Protein AF-0000000071540468 (afdb_homodimer)

Foldseek 3Di:
DADAFPPPGHGFFKAFPVVRTTHHQVVQLVQLLVDDVSQATKIFTAAPPHGHTDPDIDGGNHDADDHDHDPVVVVVVVVVVVVVVCVVVPDPPDDDDDDPPPPPPPPPPPPPPPPPRPPPPDD/DADAFPPPGHGFFKAFPVVRTTHHQLVQLVQLLVDDVSQATKIFTAAPPHGHTDPDIDGGNHDADDHDHDPVVVVVVVVVVVVVVCVVVPDPPDDDDDDPPPPPPPPPPPPPPPPPRPPPPDD

Radius of gyration: 21.8 Å; Cα contacts (8 Å, |Δi|>4): 413; chains: 2; bounding box: 57×49×59 Å

Structure (mmCIF, N/CA/C/O backbone):
data_AF-0000000071540468-model_v1
#
loop_
_entity.id
_entity.type
_entity.pdbx_description
1 polymer 'B box-type domain-containing protein'
#
loop_
_atom_site.group_PDB
_atom_site.id
_atom_site.type_symbol
_atom_site.label_atom_id
_atom_site.label_alt_id
_atom_site.label_comp_id
_atom_site.label_asym_id
_atom_site.label_entity_id
_atom_site.label_seq_id
_atom_site.pdbx_PDB_ins_code
_atom_site.Cartn_x
_atom_site.Cartn_y
_atom_site.Cartn_z
_atom_site.occupancy
_atom_site.B_iso_or_equiv
_atom_site.auth_seq_id
_atom_site.auth_comp_id
_atom_site.auth_asym_id
_atom_site.auth_atom_id
_atom_site.pdbx_PDB_model_num
ATOM 1 N N . MET A 1 1 ? 0.631 20.453 -10.32 1 79.94 1 MET A N 1
ATOM 2 C CA . MET A 1 1 ? 0.813 20.672 -8.891 1 79.94 1 MET A CA 1
ATOM 3 C C . MET A 1 1 ? 0.248 19.516 -8.078 1 79.94 1 MET A C 1
ATOM 5 O O . MET A 1 1 ? -0.762 18.922 -8.461 1 79.94 1 MET A O 1
ATOM 9 N N . LYS A 1 2 ? 0.945 19.188 -6.949 1 87.31 2 LYS A N 1
ATOM 10 C CA . LYS A 1 2 ? 0.455 18.078 -6.125 1 87.31 2 LYS A CA 1
ATOM 11 C C . LYS A 1 2 ? -0.647 18.547 -5.18 1 87.31 2 LYS A C 1
ATOM 13 O O . LYS A 1 2 ? -0.623 19.688 -4.707 1 87.31 2 LYS A O 1
ATOM 18 N N . LYS A 1 3 ? -1.604 17.766 -5.008 1 93.94 3 LYS A N 1
ATOM 19 C CA . LYS A 1 3 ? -2.693 18.062 -4.082 1 93.94 3 LYS A CA 1
ATOM 20 C C . LYS A 1 3 ? -2.195 18.078 -2.639 1 93.94 3 LYS A C 1
ATOM 22 O O . LYS A 1 3 ? -1.333 17.281 -2.26 1 93.94 3 LYS A O 1
ATOM 27 N N . LEU A 1 4 ? -2.814 18.984 -1.96 1 95.56 4 LEU A N 1
ATOM 28 C CA . LEU A 1 4 ? -2.357 19.203 -0.592 1 95.56 4 LEU A CA 1
ATOM 29 C C . LEU A 1 4 ? -3.344 18.625 0.413 1 95.56 4 LEU A C 1
ATOM 31 O O . LEU A 1 4 ? -4.527 18.453 0.104 1 95.56 4 LEU A O 1
ATOM 35 N N . CYS A 1 5 ? -2.826 18.281 1.555 1 97.5 5 CYS A N 1
ATOM 36 C CA . CYS A 1 5 ? -3.637 17.875 2.695 1 97.5 5 CYS A CA 1
ATOM 37 C C . CYS A 1 5 ? -4.641 18.969 3.066 1 97.5 5 CYS A C 1
ATOM 39 O O . CYS A 1 5 ? -4.266 20.125 3.268 1 97.5 5 CYS A O 1
ATOM 41 N N . GLU A 1 6 ? -5.824 18.625 3.23 1 97.5 6 GLU A N 1
ATOM 42 C CA . GLU A 1 6 ? -6.891 19.609 3.418 1 97.5 6 GLU A CA 1
ATOM 43 C C . GLU A 1 6 ? -6.852 20.203 4.824 1 97.5 6 GLU A C 1
ATOM 45 O O . GLU A 1 6 ? -7.477 21.219 5.09 1 97.5 6 GLU A O 1
ATOM 50 N N . LEU A 1 7 ? -6.043 19.672 5.668 1 96.81 7 LEU A N 1
ATOM 51 C CA . LEU A 1 7 ? -6.023 20.141 7.051 1 96.81 7 LEU A CA 1
ATOM 52 C C . LEU A 1 7 ? -4.781 20.984 7.32 1 96.81 7 LEU A C 1
ATOM 54 O O . LEU A 1 7 ? -4.832 21.938 8.102 1 96.81 7 LEU A O 1
ATOM 58 N N . CYS A 1 8 ? -3.668 20.641 6.75 1 96.75 8 CYS A N 1
ATOM 59 C CA . CYS A 1 8 ? -2.453 21.312 7.176 1 96.75 8 CYS A CA 1
ATOM 60 C C . CYS A 1 8 ? -1.704 21.891 5.98 1 96.75 8 CYS A C 1
ATOM 62 O O . CYS A 1 8 ? -0.734 22.641 6.152 1 96.75 8 CYS A O 1
ATOM 64 N N . GLY A 1 9 ? -1.971 21.453 4.781 1 95.81 9 GLY A N 1
ATOM 65 C CA . GLY A 1 9 ? -1.357 22.047 3.598 1 95.81 9 GLY A CA 1
ATOM 66 C C . GLY A 1 9 ? -0.126 21.281 3.131 1 95.81 9 GLY A C 1
ATOM 67 O O . GLY A 1 9 ? 0.468 21.625 2.107 1 95.81 9 GLY A O 1
ATOM 68 N N . CYS A 1 10 ? 0.273 20.234 3.834 1 94.19 10 CYS A N 1
ATOM 69 C CA . CYS A 1 10 ? 1.346 19.375 3.352 1 94.19 10 CYS A CA 1
ATOM 70 C C . CYS A 1 10 ? 0.862 18.484 2.209 1 94.19 10 CYS A C 1
ATOM 72 O O . CYS A 1 10 ? -0.329 18.469 1.894 1 94.19 10 CYS A O 1
ATOM 74 N N . VAL A 1 11 ? 1.806 17.812 1.656 1 94.62 11 VAL A N 1
ATOM 75 C CA . VAL A 1 11 ? 1.454 16.953 0.539 1 94.62 11 VAL A CA 1
ATOM 76 C C . VAL A 1 11 ? 0.521 15.844 1.02 1 94.62 11 VAL A C 1
ATOM 78 O O . VAL A 1 11 ? 0.79 15.188 2.031 1 94.62 11 VAL A O 1
ATOM 81 N N . ALA A 1 12 ? -0.532 15.617 0.307 1 97.5 12 ALA A N 1
ATOM 82 C CA . ALA A 1 12 ? -1.477 14.555 0.647 1 97.5 12 ALA A CA 1
ATOM 83 C C . ALA A 1 12 ? -0.935 13.188 0.244 1 97.5 12 ALA A C 1
ATOM 85 O O . ALA A 1 12 ? -0.303 13.047 -0.806 1 97.5 12 ALA A O 1
ATOM 86 N N . THR A 1 13 ? -1.315 12.195 1.032 1 96.75 13 THR A N 1
ATOM 87 C CA . THR A 1 13 ? -0.758 10.875 0.783 1 96.75 13 THR A CA 1
ATOM 88 C C . THR A 1 13 ? -1.865 9.82 0.724 1 96.75 13 THR A C 1
ATOM 90 O O . THR A 1 13 ? -1.669 8.734 0.175 1 96.75 13 THR A O 1
ATOM 93 N N . VAL A 1 14 ? -3.064 10.086 1.332 1 98.12 14 VAL A N 1
ATOM 94 C CA . VAL A 1 14 ? -4.191 9.156 1.309 1 98.12 14 VAL A CA 1
ATOM 95 C C . VAL A 1 14 ? -5.488 9.93 1.061 1 98.12 14 VAL A C 1
ATOM 97 O O . VAL A 1 14 ? -5.539 11.148 1.238 1 98.12 14 VAL A O 1
ATOM 100 N N . MET A 1 15 ? -6.477 9.188 0.668 1 98.38 15 MET A N 1
ATOM 101 C CA . MET A 1 15 ? -7.82 9.734 0.499 1 98.38 15 MET A CA 1
ATOM 102 C C . 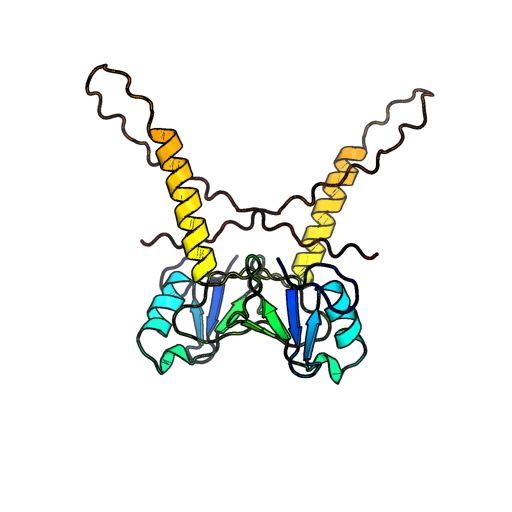MET A 1 15 ? -8.836 8.922 1.298 1 98.38 15 MET A C 1
ATOM 104 O O . MET A 1 15 ? -8.805 7.691 1.292 1 98.38 15 MET A O 1
ATOM 108 N N . CYS A 1 16 ? -9.602 9.539 1.967 1 98.31 16 CYS A N 1
ATOM 109 C CA . CYS A 1 16 ? -10.711 8.906 2.672 1 98.31 16 CYS A CA 1
ATOM 110 C C . CYS A 1 16 ? -12.047 9.25 2.014 1 98.31 16 CYS A C 1
ATOM 112 O O . CYS A 1 16 ? -12.438 10.414 1.974 1 98.31 16 CYS A O 1
ATOM 114 N N . GLU A 1 17 ? -12.711 8.273 1.576 1 95.56 17 GLU A N 1
ATOM 115 C CA . GLU A 1 17 ? -13.969 8.492 0.867 1 95.56 17 GLU A CA 1
ATOM 116 C C . GLU A 1 17 ? -15.078 8.938 1.823 1 95.56 17 GLU A C 1
ATOM 118 O O . GLU A 1 17 ? -15.891 9.789 1.481 1 95.56 17 GLU A O 1
ATOM 123 N N . SER A 1 18 ? -15.023 8.359 2.992 1 97.69 18 SER A N 1
ATOM 124 C CA . SER A 1 18 ? -16.047 8.68 3.977 1 97.69 18 SER A CA 1
ATOM 125 C C . SER A 1 18 ? -15.992 10.156 4.375 1 97.69 18 SER A C 1
ATOM 127 O O . SER A 1 18 ? -17.031 10.805 4.539 1 97.69 18 SER A O 1
ATOM 129 N N . ASP A 1 19 ? -14.805 10.648 4.48 1 97.25 19 ASP A N 1
ATOM 130 C CA . ASP A 1 19 ? -14.602 12.039 4.859 1 97.25 19 ASP A CA 1
ATOM 131 C C . ASP A 1 19 ? -14.547 12.938 3.625 1 97.25 19 ASP A C 1
ATOM 133 O O . ASP A 1 19 ? -14.547 14.164 3.746 1 97.25 19 ASP A O 1
ATOM 137 N N . ALA A 1 20 ? -14.445 12.367 2.455 1 97.06 20 ALA A N 1
ATOM 138 C CA . ALA A 1 20 ? -14.281 13.102 1.2 1 97.06 20 ALA A CA 1
ATOM 139 C C . ALA A 1 20 ? -13.094 14.055 1.277 1 97.06 20 ALA A C 1
ATOM 141 O O . ALA A 1 20 ? -13.211 15.234 0.919 1 97.06 20 ALA A O 1
ATOM 142 N N . ALA A 1 21 ? -11.992 13.523 1.773 1 98.06 21 ALA A N 1
ATOM 143 C CA . ALA A 1 21 ? -10.836 14.391 1.985 1 98.06 21 ALA A CA 1
ATOM 144 C C . ALA A 1 21 ? -9.539 13.656 1.666 1 98.06 21 ALA A C 1
ATOM 146 O O . ALA A 1 21 ? -9.438 12.445 1.858 1 98.06 21 ALA A O 1
ATOM 147 N N . MET A 1 22 ? -8.562 14.445 1.234 1 98.44 22 MET A N 1
ATOM 148 C CA . MET A 1 22 ? -7.184 13.984 1.081 1 98.44 22 MET A CA 1
ATOM 149 C C . MET A 1 22 ? -6.316 14.461 2.242 1 98.44 22 MET A C 1
ATOM 151 O O . MET A 1 22 ? -6.379 15.633 2.627 1 98.44 22 MET A O 1
ATOM 155 N N . LEU A 1 23 ? -5.535 13.531 2.775 1 97.94 23 LEU A N 1
ATOM 156 C CA . LEU A 1 23 ? -4.809 13.82 4.008 1 97.94 23 LEU A CA 1
ATOM 157 C C . LEU A 1 23 ? -3.365 13.336 3.914 1 97.94 23 LEU A C 1
ATOM 159 O O . LEU A 1 23 ? -3.074 12.367 3.205 1 97.94 23 LEU A O 1
ATOM 163 N N . CYS A 1 24 ? -2.523 14.078 4.621 1 95.69 24 CYS A N 1
ATOM 164 C CA . CYS A 1 24 ? -1.183 13.547 4.844 1 95.69 24 CYS A CA 1
ATOM 165 C C . CYS A 1 24 ? -1.189 12.492 5.941 1 95.69 24 CYS A C 1
ATOM 167 O O . CYS A 1 24 ? -2.207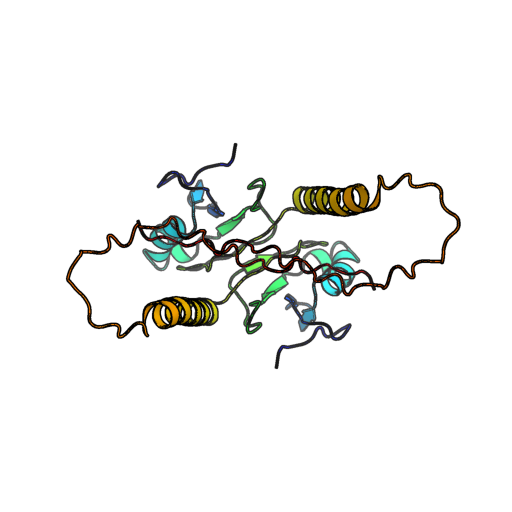 12.281 6.605 1 95.69 24 CYS A O 1
ATOM 169 N N . TRP A 1 25 ? -0.121 11.82 6.082 1 94.88 25 TRP A N 1
ATOM 170 C CA . TRP A 1 25 ? -0.065 10.734 7.055 1 94.88 25 TRP A CA 1
ATOM 171 C C . TRP A 1 25 ? -0.363 11.242 8.461 1 94.88 25 TRP A C 1
ATOM 173 O O . TRP A 1 25 ? -1.089 10.602 9.219 1 94.88 25 TRP A O 1
ATOM 183 N N . GLY A 1 26 ? 0.209 12.352 8.781 1 94.94 26 GLY A N 1
ATOM 184 C CA . GLY A 1 26 ? -0.002 12.922 10.102 1 94.94 26 GLY A CA 1
ATOM 185 C C . GLY A 1 26 ? -1.454 13.258 10.383 1 94.94 26 GLY A C 1
ATOM 186 O O . GLY A 1 26 ? -1.998 12.883 11.422 1 94.94 26 GLY A O 1
ATOM 187 N N . CYS A 1 27 ? -2.035 13.922 9.508 1 97.25 27 CYS A N 1
ATOM 188 C CA . CYS A 1 27 ? -3.424 14.336 9.688 1 97.25 27 CYS A CA 1
ATOM 189 C C . CYS A 1 27 ? -4.359 13.133 9.617 1 97.25 27 CYS A C 1
ATOM 191 O O . CYS A 1 27 ? -5.379 13.094 10.312 1 97.25 27 CYS A O 1
ATOM 193 N N . ASP A 1 28 ? -4.043 12.156 8.805 1 97.56 28 ASP A N 1
ATOM 194 C CA . ASP A 1 28 ? -4.84 10.93 8.781 1 97.56 28 ASP A CA 1
ATOM 195 C C . ASP A 1 28 ? -4.848 10.258 10.148 1 97.56 28 ASP A C 1
ATOM 197 O O . ASP A 1 28 ? -5.898 9.836 10.633 1 97.56 28 ASP A O 1
ATOM 201 N N . SER A 1 29 ? -3.672 10.156 10.672 1 96.56 29 SER A N 1
ATOM 202 C CA . SER A 1 29 ? -3.555 9.516 11.977 1 96.56 29 SER A CA 1
ATOM 203 C C . SER A 1 29 ? -4.363 10.273 13.031 1 96.56 29 SER A C 1
ATOM 205 O O . SER A 1 29 ? -5.023 9.656 13.867 1 96.56 29 SER A O 1
ATOM 207 N N . LYS A 1 30 ? -4.34 11.562 13.016 1 97.12 30 LYS A N 1
ATOM 208 C CA . LYS A 1 30 ? -5.082 12.383 13.961 1 97.12 30 LYS A CA 1
ATOM 209 C C . LYS A 1 30 ? -6.586 12.188 13.805 1 97.12 30 LYS A C 1
ATOM 211 O O . LYS A 1 30 ? -7.305 12.016 14.797 1 97.12 30 LYS A O 1
ATOM 216 N N . VAL A 1 31 ? -7.051 12.195 12.609 1 97.94 31 VAL A N 1
ATOM 217 C CA . VAL A 1 31 ? -8.484 12.109 12.32 1 97.94 31 VAL A CA 1
ATOM 218 C C . VAL A 1 31 ? -8.984 10.695 12.586 1 97.94 31 VAL A C 1
ATOM 220 O O . VAL A 1 31 ? -9.945 10.5 13.328 1 97.94 31 VAL A O 1
ATOM 223 N N . HIS A 1 32 ? -8.32 9.719 12.086 1 97.88 32 HIS A N 1
ATOM 224 C CA . HIS A 1 32 ? -8.82 8.352 12.133 1 97.88 32 HIS A CA 1
ATOM 225 C C . HIS A 1 32 ? -8.312 7.621 13.375 1 97.88 32 HIS A C 1
ATOM 227 O O . HIS A 1 32 ? -8.719 6.492 13.648 1 97.88 32 HIS A O 1
ATOM 233 N N . GLY A 1 33 ? -7.371 8.219 14.008 1 97.31 33 GLY A N 1
ATOM 234 C CA . GLY A 1 33 ? -6.953 7.711 15.305 1 97.31 33 GLY A CA 1
ATOM 235 C C . GLY A 1 33 ? -7.762 8.273 16.453 1 97.31 33 GLY A C 1
ATOM 236 O O . GLY A 1 33 ? -7.605 7.844 17.609 1 97.31 33 GLY A O 1
ATOM 237 N N . ALA A 1 34 ? -8.727 9.133 16.125 1 97.06 34 ALA A N 1
ATOM 238 C CA . ALA A 1 34 ? -9.492 9.844 17.156 1 97.06 34 ALA A CA 1
ATOM 239 C C . ALA A 1 34 ? -10.414 8.891 17.906 1 97.06 34 ALA A C 1
ATOM 241 O O . ALA A 1 34 ? -10.594 9.023 19.125 1 97.06 34 ALA A O 1
ATOM 242 N N . ASN A 1 35 ? -11.055 8.016 17.188 1 95.62 35 ASN A N 1
ATOM 243 C CA . ASN A 1 35 ? -11.883 6.984 17.812 1 95.62 35 ASN A CA 1
ATOM 244 C C . ASN A 1 35 ? -12.047 5.773 16.891 1 95.62 35 ASN A C 1
ATOM 246 O O . ASN A 1 35 ? -11.664 5.816 15.727 1 95.62 35 ASN A O 1
ATOM 250 N N . PHE A 1 36 ? -12.625 4.746 17.531 1 95.75 36 PHE A N 1
ATOM 251 C CA . PHE A 1 36 ? -12.664 3.443 16.875 1 95.75 36 PHE A CA 1
ATOM 252 C C . PHE A 1 36 ? -13.57 3.488 15.656 1 95.75 36 PHE A C 1
ATOM 254 O O . PHE A 1 36 ? -13.328 2.785 14.672 1 95.75 36 PHE A O 1
ATOM 261 N N . ILE A 1 37 ? -14.578 4.352 15.57 1 97.44 37 ILE A N 1
ATOM 262 C CA . ILE A 1 37 ? -15.555 4.379 14.484 1 97.44 37 ILE A CA 1
ATOM 263 C C . ILE A 1 37 ? -14.898 4.922 13.211 1 97.44 37 ILE A C 1
ATOM 265 O O . ILE A 1 37 ? -14.977 4.301 12.148 1 97.44 37 ILE A O 1
ATOM 269 N N . VAL A 1 38 ? -14.227 6.027 13.406 1 97.81 38 VAL A N 1
ATOM 270 C CA . VAL A 1 38 ? -13.656 6.668 12.227 1 97.81 38 VAL A CA 1
ATOM 271 C C . VAL A 1 38 ? -12.406 5.91 11.773 1 97.81 38 VAL A C 1
ATOM 273 O O . VAL A 1 38 ? -11.992 6.012 10.617 1 97.81 38 VAL A O 1
ATOM 276 N N . GLY A 1 39 ? -11.797 5.156 12.68 1 97.56 39 GLY A N 1
ATOM 277 C CA . GLY A 1 39 ? -10.68 4.301 12.328 1 97.56 39 GLY A CA 1
ATOM 278 C C . GLY A 1 39 ? -11.047 3.225 11.32 1 97.56 39 GLY A C 1
ATOM 279 O O . GLY A 1 39 ? -10.172 2.643 10.672 1 97.56 39 GLY A O 1
ATOM 280 N N . LYS A 1 40 ? -12.289 3.045 11.164 1 97.75 40 LYS A N 1
ATOM 281 C CA . LYS A 1 40 ? -12.758 2 10.258 1 97.75 40 LYS A CA 1
ATOM 282 C C . LYS A 1 40 ? -12.898 2.531 8.828 1 97.75 40 LYS A C 1
ATOM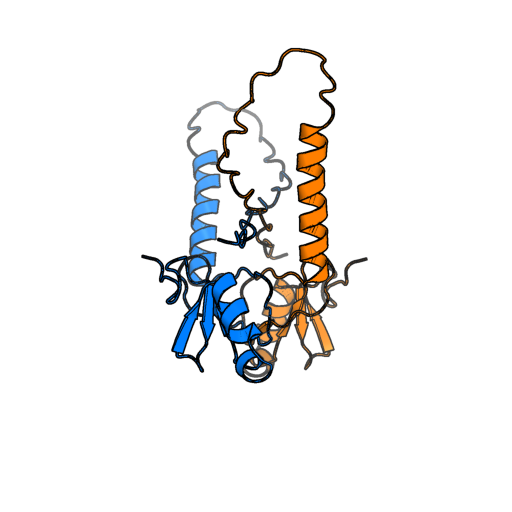 284 O O . LYS A 1 40 ? -13.094 1.758 7.891 1 97.75 40 LYS A O 1
ATOM 289 N N . HIS A 1 41 ? -12.773 3.846 8.648 1 98.19 41 HIS A N 1
ATOM 290 C CA . HIS A 1 41 ? -12.844 4.383 7.293 1 98.19 41 HIS A CA 1
ATOM 291 C C . HIS A 1 41 ? -11.734 3.816 6.414 1 98.19 41 HIS A C 1
ATOM 293 O O . HIS A 1 41 ? -10.594 3.68 6.859 1 98.19 41 HIS A O 1
ATOM 299 N N . LEU A 1 42 ? -12.156 3.553 5.246 1 97.62 42 LEU A N 1
ATOM 300 C CA . LEU A 1 42 ? -11.188 3.084 4.266 1 97.62 42 LEU A CA 1
ATOM 301 C C . LEU A 1 42 ? -10.367 4.246 3.707 1 97.62 42 LEU A C 1
ATOM 303 O O . LEU A 1 42 ? -10.922 5.301 3.383 1 97.62 42 LEU A O 1
ATOM 307 N N . ARG A 1 43 ? -9.117 4.016 3.701 1 98.19 43 ARG A N 1
ATOM 308 C CA . ARG A 1 43 ? -8.211 4.973 3.07 1 98.19 43 ARG A CA 1
ATOM 309 C C . ARG A 1 43 ? -7.641 4.414 1.771 1 98.19 43 ARG A C 1
ATOM 311 O O . ARG A 1 43 ? -7.289 3.234 1.697 1 98.19 43 ARG A O 1
ATOM 318 N N . VAL A 1 44 ? -7.617 5.258 0.78 1 98.12 44 VAL A N 1
ATOM 319 C CA . VAL A 1 44 ? -7 4.891 -0.491 1 98.12 44 VAL A CA 1
ATOM 320 C C . VAL A 1 44 ? -5.605 5.508 -0.584 1 98.12 44 VAL A C 1
ATOM 322 O O . VAL A 1 44 ? -5.441 6.719 -0.413 1 98.12 44 VAL A O 1
ATOM 325 N N . LEU A 1 45 ? -4.664 4.648 -0.89 1 97.5 45 LEU A N 1
ATOM 326 C CA . LEU A 1 45 ? -3.299 5.129 -1.073 1 97.5 45 LEU A CA 1
ATOM 327 C C . LEU A 1 45 ? -3.16 5.887 -2.389 1 97.5 45 LEU A C 1
ATOM 329 O O . LEU A 1 45 ? -3.639 5.43 -3.428 1 97.5 45 LEU A O 1
ATOM 333 N N . LEU A 1 46 ? -2.494 7.059 -2.289 1 97.19 46 LEU A N 1
ATOM 334 C CA . LEU A 1 46 ? -2.275 7.863 -3.486 1 97.19 46 LEU A CA 1
ATOM 335 C C . LEU A 1 46 ? -0.868 7.648 -4.035 1 97.19 46 LEU A C 1
ATOM 337 O O . LEU A 1 46 ? 0.075 7.434 -3.271 1 97.19 46 LEU A O 1
ATOM 341 N N . CYS A 1 47 ? -0.751 7.754 -5.348 1 96.56 47 CYS A N 1
ATOM 342 C CA . CYS A 1 47 ? 0.551 7.664 -5.996 1 96.56 47 CYS A CA 1
ATOM 343 C C . CYS A 1 47 ? 1.493 8.75 -5.484 1 96.56 47 CYS A C 1
ATOM 345 O O . CYS A 1 47 ? 1.112 9.914 -5.402 1 96.56 47 CYS A O 1
ATOM 347 N N . HIS A 1 48 ? 2.625 8.383 -5.25 1 93.5 48 HIS A N 1
ATOM 348 C CA . HIS A 1 48 ? 3.602 9.297 -4.672 1 93.5 48 HIS A CA 1
ATOM 349 C C . HIS A 1 48 ? 3.934 10.43 -5.637 1 93.5 48 HIS A C 1
ATOM 351 O O . HIS A 1 48 ? 4.16 11.57 -5.211 1 93.5 48 HIS A O 1
ATOM 357 N N . ASP A 1 49 ? 3.891 10.094 -6.945 1 92.06 49 ASP A N 1
ATOM 358 C CA . ASP A 1 49 ? 4.348 11.07 -7.926 1 92.06 49 ASP A CA 1
ATOM 359 C C . ASP A 1 49 ? 3.197 11.961 -8.398 1 92.06 49 ASP A C 1
ATOM 361 O O . ASP A 1 49 ? 3.324 13.188 -8.43 1 92.06 49 ASP A O 1
ATOM 365 N N . CYS A 1 50 ? 2.096 11.352 -8.656 1 95 50 CYS A N 1
ATOM 366 C CA . CYS A 1 50 ? 1.052 12.133 -9.312 1 95 50 CYS A CA 1
ATOM 367 C C . CYS A 1 50 ? -0.2 12.203 -8.445 1 95 50 CYS A C 1
ATOM 369 O O . CYS A 1 50 ? -1.165 12.883 -8.789 1 95 50 CYS A O 1
ATOM 371 N N . GLN A 1 51 ? -0.286 11.406 -7.328 1 96.12 51 GLN A N 1
ATOM 372 C CA . GLN A 1 51 ? -1.359 11.383 -6.344 1 96.12 51 GLN A CA 1
ATOM 373 C C . GLN A 1 51 ? -2.652 10.844 -6.949 1 96.12 51 GLN A C 1
ATOM 375 O O . GLN A 1 51 ? -3.742 11.117 -6.441 1 96.12 51 GLN A O 1
ATOM 380 N N . ALA A 1 52 ? -2.479 10.18 -8.078 1 96.56 52 ALA A N 1
ATOM 381 C CA . ALA A 1 52 ? -3.619 9.391 -8.531 1 96.56 52 ALA A CA 1
ATOM 382 C C . ALA A 1 52 ? -3.902 8.242 -7.566 1 96.56 52 ALA A C 1
ATOM 384 O O . ALA A 1 52 ? -2.977 7.645 -7.008 1 96.56 52 ALA A O 1
ATOM 385 N N . PRO A 1 53 ? -5.199 7.914 -7.387 1 96.5 53 PRO A N 1
ATOM 386 C CA . PRO A 1 53 ? -5.496 6.777 -6.512 1 96.5 53 PRO A CA 1
ATOM 387 C C . PRO A 1 53 ? -4.879 5.473 -7.008 1 96.5 53 PRO A C 1
ATOM 389 O O . PRO A 1 53 ? -4.902 5.195 -8.211 1 96.5 53 PRO A O 1
ATOM 392 N N . THR A 1 54 ? -4.316 4.711 -6.129 1 96.81 54 THR A N 1
ATOM 393 C CA . THR A 1 54 ? -3.791 3.387 -6.449 1 96.81 54 THR A CA 1
ATOM 394 C C . THR A 1 54 ? -4.777 2.299 -6.047 1 96.81 54 THR A C 1
ATOM 396 O O . THR A 1 54 ? -5.762 2.572 -5.355 1 96.81 54 THR A O 1
ATOM 399 N N . PRO A 1 55 ? -4.508 1.07 -6.418 1 96.44 55 PRO A N 1
ATOM 400 C CA . PRO A 1 55 ? -5.426 -0.007 -6.051 1 96.44 55 PRO A CA 1
ATOM 401 C C . PRO A 1 55 ? -5.32 -0.398 -4.578 1 96.44 55 PRO A C 1
ATOM 403 O O . PRO A 1 55 ? -6.09 -1.231 -4.098 1 96.44 55 PRO A O 1
ATOM 406 N N . TRP A 1 56 ? -4.461 0.174 -3.822 1 97.06 56 TRP A N 1
ATOM 407 C CA . TRP A 1 56 ? -4.219 -0.213 -2.438 1 97.06 56 TRP A CA 1
ATOM 408 C C . TRP A 1 56 ? -5.121 0.572 -1.488 1 97.06 56 TRP A C 1
ATOM 410 O O . TRP A 1 56 ? -5.188 1.802 -1.561 1 97.06 56 TRP A O 1
ATOM 420 N N . ASN A 1 57 ? -5.73 -0.064 -0.616 1 96.56 57 ASN A N 1
ATOM 421 C CA . ASN A 1 57 ? -6.555 0.564 0.41 1 96.56 57 ASN A CA 1
ATOM 422 C C . ASN A 1 57 ? -6.355 -0.098 1.771 1 96.56 57 ASN A C 1
ATOM 424 O O . ASN A 1 57 ? -5.91 -1.243 1.85 1 96.56 57 ASN A O 1
ATOM 428 N N . GLY A 1 58 ? -6.664 0.596 2.811 1 97.19 58 GLY A N 1
ATOM 429 C CA . GLY A 1 58 ? -6.492 0.107 4.168 1 97.19 58 GLY A CA 1
ATOM 430 C C . GLY A 1 58 ? -7.348 0.847 5.18 1 97.19 58 GLY A C 1
ATOM 431 O O . GLY A 1 58 ? -7.91 1.899 4.875 1 97.19 58 GLY A O 1
ATOM 432 N N . SER A 1 59 ? -7.461 0.238 6.312 1 97.25 59 SER A N 1
ATOM 433 C CA . SER A 1 59 ? -8.172 0.854 7.43 1 97.25 59 SER A CA 1
ATOM 434 C C . SER A 1 59 ? -7.414 0.652 8.742 1 97.25 59 SER A C 1
ATOM 436 O O . SER A 1 59 ? -6.465 -0.132 8.805 1 97.25 59 SER A O 1
ATOM 438 N N . GLY A 1 60 ? -7.84 1.502 9.766 1 96.12 60 GLY A N 1
ATOM 439 C CA . GLY A 1 60 ? -7.18 1.467 11.062 1 96.12 60 GLY A CA 1
ATOM 440 C C . GLY A 1 60 ? -6.809 2.844 11.578 1 96.12 60 GLY A C 1
ATOM 441 O O . GLY A 1 60 ? -6.828 3.82 10.828 1 96.12 60 GLY A O 1
ATOM 442 N N . PRO A 1 61 ? -6.469 2.951 12.766 1 94.31 61 PRO A N 1
ATOM 443 C CA . PRO A 1 61 ? -6.215 4.246 13.398 1 94.31 61 PRO A CA 1
ATOM 444 C C . PRO A 1 61 ? -4.875 4.852 12.984 1 94.31 61 PRO A C 1
ATOM 446 O O . PRO A 1 61 ? -4.73 6.074 12.953 1 94.31 61 PRO A O 1
ATOM 449 N N . ASN A 1 62 ? -3.912 4.02 12.773 1 91.94 62 ASN A N 1
ATOM 450 C CA . ASN A 1 62 ? -2.562 4.492 12.484 1 91.94 62 ASN A CA 1
ATOM 451 C C . ASN A 1 62 ? -1.928 3.717 11.336 1 91.94 62 ASN A C 1
ATOM 453 O O . ASN A 1 62 ? -1.062 2.867 11.555 1 91.94 62 ASN A O 1
ATOM 457 N N . LEU A 1 63 ? -2.324 4.09 10.195 1 94.69 63 LEU A N 1
ATOM 458 C CA . LEU A 1 63 ? -1.702 3.447 9.047 1 94.69 63 LEU A CA 1
ATOM 459 C C . LEU A 1 63 ? -0.26 3.912 8.875 1 94.69 63 LEU A C 1
ATOM 461 O O . LEU A 1 63 ? 0.037 5.098 9.039 1 94.69 63 LEU A O 1
ATOM 465 N N . VAL A 1 64 ? 0.556 2.996 8.711 1 88.75 64 VAL A N 1
ATOM 466 C CA . VAL A 1 64 ? 1.979 3.295 8.602 1 88.75 64 VAL A CA 1
ATOM 467 C C . VAL A 1 64 ? 2.287 3.861 7.219 1 88.75 64 VAL A C 1
ATOM 469 O O . VAL A 1 64 ? 1.628 3.51 6.238 1 88.75 64 VAL A O 1
ATOM 472 N N . ALA A 1 65 ? 3.275 4.773 7.219 1 85.25 65 ALA A N 1
ATOM 473 C CA . ALA A 1 65 ? 3.682 5.406 5.965 1 85.25 65 ALA A CA 1
ATOM 474 C C . ALA A 1 65 ? 4.027 4.359 4.91 1 85.25 65 ALA A C 1
ATOM 476 O O . ALA A 1 65 ? 4.859 3.48 5.148 1 85.25 65 ALA A O 1
ATOM 477 N N . THR A 1 66 ? 3.439 4.375 3.814 1 93.06 66 THR A N 1
ATOM 478 C CA . THR A 1 66 ? 3.551 3.465 2.682 1 93.06 66 THR A CA 1
ATOM 479 C C . THR A 1 66 ? 3.676 4.242 1.374 1 93.06 66 THR A C 1
ATOM 481 O O . THR A 1 66 ? 3.035 5.277 1.198 1 93.06 66 THR A O 1
ATOM 484 N N . VAL A 1 67 ? 4.543 3.785 0.508 1 93.31 67 VAL A N 1
ATOM 485 C CA . VAL A 1 67 ? 4.758 4.469 -0.763 1 93.31 67 VAL A CA 1
ATOM 486 C C . VAL A 1 67 ? 4.305 3.574 -1.914 1 93.31 67 VAL A C 1
ATOM 488 O O . VAL A 1 67 ? 4.691 2.406 -1.993 1 93.31 67 VAL A O 1
ATOM 491 N N . ALA A 1 68 ? 3.496 4.137 -2.768 1 94.5 68 ALA A N 1
ATOM 492 C CA . ALA A 1 68 ? 3.018 3.432 -3.953 1 94.5 68 ALA A CA 1
ATOM 493 C C . ALA A 1 68 ? 3.104 4.316 -5.191 1 94.5 68 ALA A C 1
ATOM 495 O O . ALA A 1 68 ? 3.217 5.539 -5.082 1 94.5 68 ALA A O 1
ATOM 496 N N . PHE A 1 69 ? 3.158 3.67 -6.328 1 92.81 69 PHE A N 1
ATOM 497 C CA . PHE A 1 69 ? 3.193 4.359 -7.613 1 92.81 69 PHE A CA 1
ATOM 498 C C . PHE A 1 69 ? 2.119 3.814 -8.547 1 92.81 69 PHE A C 1
ATOM 500 O O . PHE A 1 69 ? 1.772 2.633 -8.484 1 92.81 69 PHE A O 1
ATOM 507 N N . CYS A 1 70 ? 1.654 4.691 -9.352 1 93.69 70 CYS A N 1
ATOM 508 C CA . CYS A 1 70 ? 0.761 4.215 -10.398 1 93.69 70 CYS A CA 1
ATOM 509 C C . CYS A 1 70 ? 1.551 3.711 -11.602 1 93.69 70 CYS A C 1
ATOM 511 O O . CYS A 1 70 ? 2.756 3.949 -11.703 1 93.69 70 CYS A O 1
ATOM 513 N N . HIS A 1 71 ? 0.888 3.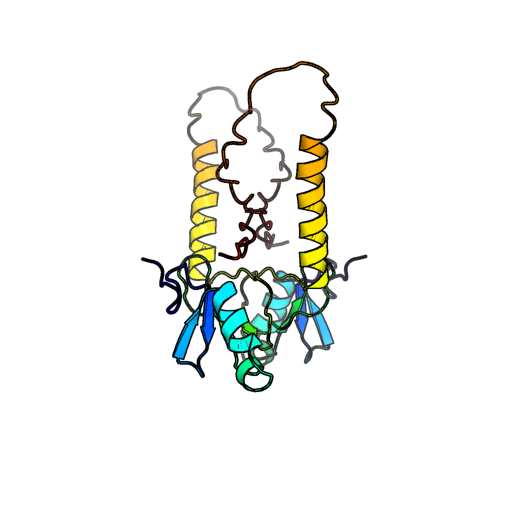021 -12.461 1 92.25 71 HIS A N 1
ATOM 514 C CA . HIS A 1 71 ? 1.541 2.41 -13.609 1 92.25 71 HIS A CA 1
ATOM 515 C C . HIS A 1 71 ? 2.189 3.463 -14.5 1 92.25 71 HIS A C 1
ATOM 517 O O . HIS A 1 71 ? 3.307 3.27 -14.984 1 92.25 71 HIS A O 1
ATOM 523 N N . ASN A 1 72 ? 1.518 4.504 -14.703 1 92.75 72 ASN A N 1
ATOM 524 C CA . ASN A 1 72 ? 2.023 5.578 -15.555 1 92.75 72 ASN A CA 1
ATOM 525 C C . ASN A 1 72 ? 3.33 6.152 -15.016 1 92.75 72 ASN A C 1
ATOM 527 O O . ASN A 1 72 ? 4.285 6.352 -15.766 1 92.75 72 ASN A O 1
ATOM 531 N N . CYS A 1 73 ? 3.332 6.309 -13.758 1 92.69 73 CYS A N 1
ATOM 532 C CA . CYS A 1 73 ? 4.504 6.926 -13.141 1 92.69 73 CYS A CA 1
ATOM 533 C C . CYS A 1 73 ? 5.66 5.938 -13.062 1 92.69 73 CYS A C 1
ATOM 535 O O . CYS A 1 73 ? 6.824 6.332 -13.148 1 92.69 73 CYS A O 1
ATOM 537 N N . VAL A 1 74 ? 5.391 4.672 -12.891 1 88.69 74 VAL A N 1
ATOM 538 C CA . VAL A 1 74 ? 6.445 3.666 -12.922 1 88.69 74 VAL A CA 1
ATOM 539 C C . VAL A 1 74 ? 7.098 3.641 -14.297 1 88.69 74 VAL A C 1
ATOM 541 O O . VAL A 1 74 ? 8.328 3.576 -14.406 1 88.69 74 VAL A O 1
ATOM 544 N N . HIS A 1 75 ? 6.316 3.682 -15.273 1 89.25 75 HIS A N 1
ATOM 545 C CA . HIS A 1 75 ? 6.82 3.674 -16.641 1 89.25 75 HIS A CA 1
ATOM 546 C C . HIS A 1 75 ? 7.66 4.914 -16.922 1 89.25 75 HIS A C 1
ATOM 548 O O . HIS A 1 75 ? 8.719 4.824 -17.547 1 89.25 75 HIS A O 1
ATOM 554 N N . LYS A 1 76 ? 7.164 5.992 -16.5 1 88.38 76 LYS A N 1
ATOM 555 C CA . LYS A 1 76 ? 7.879 7.25 -16.688 1 88.38 76 LYS A CA 1
ATOM 556 C C . LYS A 1 76 ? 9.242 7.219 -16 1 88.38 76 LYS A C 1
ATOM 558 O O . LYS A 1 76 ? 10.242 7.668 -16.562 1 88.38 76 LYS A O 1
ATOM 563 N N . ASN A 1 77 ? 9.234 6.699 -14.828 1 84.75 77 ASN A N 1
ATOM 564 C CA . ASN A 1 77 ? 10.469 6.648 -14.055 1 84.75 77 ASN A CA 1
ATOM 565 C C . ASN A 1 77 ? 11.477 5.691 -14.672 1 84.75 77 ASN A C 1
ATOM 567 O O . ASN A 1 77 ? 12.68 5.957 -14.648 1 84.75 77 ASN A O 1
ATOM 571 N N . ARG A 1 78 ? 11.023 4.59 -15.211 1 81.31 78 ARG A N 1
ATOM 572 C CA . ARG A 1 78 ? 11.906 3.645 -15.883 1 81.31 78 ARG A CA 1
ATOM 573 C C . ARG A 1 78 ? 12.539 4.277 -17.125 1 81.31 78 ARG A C 1
ATOM 575 O O . ARG A 1 78 ? 13.734 4.082 -17.375 1 81.31 78 ARG A O 1
ATOM 582 N N . ARG A 1 79 ? 11.797 5.043 -17.812 1 83.25 79 ARG A N 1
ATOM 583 C CA . ARG A 1 79 ? 12.297 5.723 -19.016 1 83.25 79 ARG A CA 1
ATOM 584 C C . ARG A 1 79 ? 13.359 6.754 -18.656 1 83.25 79 ARG A C 1
ATOM 586 O O . ARG A 1 79 ? 14.375 6.871 -19.344 1 83.25 79 ARG A O 1
ATOM 593 N N . ASN A 1 80 ? 13.133 7.355 -17.625 1 76.88 80 ASN A N 1
ATOM 594 C CA . ASN A 1 80 ? 14.062 8.383 -17.172 1 76.88 80 ASN A CA 1
ATOM 595 C C . ASN A 1 80 ? 15.375 7.777 -16.672 1 76.88 80 ASN A C 1
ATOM 597 O O . ASN A 1 80 ? 16.453 8.344 -16.875 1 76.88 80 ASN A O 1
ATOM 601 N N . ASN A 1 81 ? 15.281 6.605 -16.062 1 72.19 81 ASN A N 1
ATOM 602 C CA . ASN A 1 81 ? 16.484 5.934 -15.57 1 72.19 81 ASN A CA 1
ATOM 603 C C . ASN A 1 81 ? 17.266 5.277 -16.703 1 72.19 81 ASN A C 1
ATOM 605 O O . ASN A 1 81 ? 18.5 5.262 -16.688 1 72.19 81 ASN A O 1
ATOM 609 N N . GLY A 1 82 ? 16.547 4.695 -17.688 1 64.94 82 GLY A N 1
ATOM 610 C CA . GLY A 1 82 ? 17.203 4.133 -18.859 1 64.94 82 GLY A CA 1
ATOM 611 C C . GLY A 1 82 ? 17.922 5.176 -19.688 1 64.94 82 GLY A C 1
ATOM 612 O O . GLY A 1 82 ? 19.016 4.906 -20.219 1 64.94 82 GLY A O 1
ATOM 613 N N . ARG A 1 83 ? 17.406 6.352 -19.734 1 62.78 83 ARG A N 1
ATOM 614 C CA . ARG A 1 83 ? 18.031 7.43 -20.484 1 62.78 83 ARG A CA 1
ATOM 615 C C . ARG A 1 83 ? 19.281 7.941 -19.781 1 62.78 83 ARG A C 1
ATOM 617 O O . ARG A 1 83 ? 20.234 8.352 -20.438 1 62.78 83 ARG A O 1
ATOM 624 N N . ARG A 1 84 ? 19.188 7.75 -18.531 1 56.41 84 ARG A N 1
ATOM 625 C CA . ARG A 1 84 ? 20.359 8.18 -17.766 1 56.41 84 ARG A CA 1
ATOM 626 C C . ARG A 1 84 ? 21.531 7.234 -18 1 56.41 84 ARG A C 1
ATOM 628 O O . ARG A 1 84 ? 22.672 7.676 -18.109 1 56.41 84 ARG A O 1
ATOM 635 N N . CYS A 1 85 ? 21.188 5.949 -18.188 1 54.59 85 CYS A N 1
ATOM 636 C CA . CYS A 1 85 ? 22.25 4.992 -18.484 1 54.59 85 CYS A CA 1
ATOM 637 C C . CYS A 1 85 ? 22.766 5.168 -19.906 1 54.59 85 CYS A C 1
ATOM 639 O O . CYS A 1 85 ? 23.969 5.016 -20.156 1 54.59 85 CYS A O 1
ATOM 641 N N . GLU A 1 86 ? 21.844 5.438 -20.812 1 55.41 86 GLU A N 1
ATOM 642 C CA . GLU A 1 86 ? 22.281 5.645 -22.188 1 55.41 86 GLU A CA 1
ATOM 643 C C . GLU A 1 86 ? 23.062 6.945 -22.328 1 55.41 86 GLU A C 1
ATOM 645 O O . GLU A 1 86 ? 24.031 7.016 -23.094 1 55.41 86 GLU A O 1
ATOM 650 N N . LYS A 1 87 ? 22.562 7.934 -21.734 1 52.25 87 LYS A N 1
ATOM 651 C CA . LYS A 1 87 ? 23.297 9.188 -21.828 1 52.25 87 LYS A CA 1
ATOM 652 C C . LYS A 1 87 ? 24.656 9.086 -21.141 1 52.25 87 LYS A C 1
ATOM 654 O O . LYS A 1 87 ? 25.609 9.766 -21.531 1 52.25 87 LYS A O 1
ATOM 659 N N . ALA A 1 88 ? 24.719 8.195 -20.219 1 51.31 88 ALA A N 1
ATOM 660 C CA . ALA A 1 88 ? 26 7.961 -19.562 1 51.31 88 ALA A CA 1
ATOM 661 C C . ALA A 1 88 ? 26.922 7.125 -20.453 1 51.31 88 ALA A C 1
ATOM 663 O O . ALA A 1 88 ? 28.141 7.211 -20.359 1 51.31 88 ALA A O 1
ATOM 664 N N . CYS A 1 89 ? 26.234 6.301 -21.25 1 49.91 89 CYS A N 1
ATOM 665 C CA . CYS A 1 89 ? 27.031 5.438 -22.125 1 49.91 89 CYS A CA 1
ATOM 666 C C . CYS A 1 89 ? 27.281 6.102 -23.469 1 49.91 89 CYS A C 1
ATOM 668 O O . CYS A 1 89 ? 28 5.566 -24.297 1 49.91 89 CYS A O 1
ATOM 670 N N . GLY A 1 90 ? 26.516 7.109 -23.797 1 44.03 90 GLY A N 1
ATOM 671 C CA . GLY A 1 90 ? 26.578 7.605 -25.172 1 44.03 90 GLY A CA 1
ATOM 672 C C . GLY A 1 90 ? 27.953 8.109 -25.547 1 44.03 90 GLY A C 1
ATOM 673 O O . GLY A 1 90 ? 28.438 7.852 -26.656 1 44.03 90 GLY A O 1
ATOM 674 N N . SER A 1 91 ? 28.25 9.328 -25.094 1 46.94 91 SER A N 1
ATOM 675 C CA . SER A 1 91 ? 28.875 10.164 -26.109 1 46.94 91 SER A CA 1
ATOM 676 C C . SER A 1 91 ? 30.328 9.75 -26.344 1 46.94 91 SER A C 1
ATOM 678 O O . SER A 1 91 ? 31.188 10.594 -26.609 1 46.94 91 SER A O 1
ATOM 680 N N . SER A 1 92 ? 30.766 8.617 -25.703 1 45.12 92 SER A N 1
ATOM 681 C CA . SER A 1 92 ? 32.188 8.695 -26.078 1 45.12 92 SER A CA 1
ATOM 682 C C . SER A 1 92 ? 32.375 8.352 -27.547 1 45.12 92 SER A C 1
ATOM 684 O O . SER A 1 92 ? 32.188 7.211 -27.969 1 45.12 92 SER A O 1
ATOM 686 N N . ASP A 1 93 ? 32.094 9.203 -28.484 1 43.91 93 ASP A N 1
ATOM 687 C CA . ASP A 1 93 ? 32.5 9.055 -29.875 1 43.91 93 ASP A CA 1
ATOM 688 C C . ASP A 1 93 ? 33.969 8.695 -29.984 1 43.91 93 ASP A C 1
ATOM 690 O O . ASP A 1 93 ? 34.625 8.969 -31 1 43.91 93 ASP A O 1
ATOM 694 N N . GLY A 1 94 ? 34.781 8.367 -28.953 1 42.72 94 GLY A N 1
ATOM 695 C CA . GLY A 1 94 ? 36.188 8.234 -29.328 1 42.72 94 GLY A CA 1
ATOM 696 C C . GLY A 1 94 ? 36.438 7.086 -30.281 1 42.72 94 GLY A C 1
ATOM 697 O O . GLY A 1 94 ? 35.656 6.125 -30.328 1 42.72 94 GLY A O 1
ATOM 698 N N . GLY A 1 95 ? 37.25 7.207 -31.469 1 41.81 95 GLY A N 1
ATOM 699 C CA . GLY A 1 95 ? 37.75 6.477 -32.625 1 41.81 95 GLY A CA 1
ATOM 700 C C . GLY A 1 95 ? 38.281 5.098 -32.281 1 41.81 95 GLY A C 1
ATOM 701 O O . GLY A 1 95 ? 38.594 4.309 -33.156 1 41.81 95 GLY A O 1
ATOM 702 N N . GLY A 1 96 ? 39.25 4.977 -31.297 1 38.62 96 GLY A N 1
ATOM 703 C CA . GLY A 1 96 ? 40.281 3.967 -31.469 1 38.62 96 GLY A CA 1
ATOM 704 C C . GLY A 1 96 ? 39.75 2.549 -31.375 1 38.62 96 GLY A C 1
ATOM 705 O O . GLY A 1 96 ? 38.625 2.332 -30.938 1 38.62 96 GLY A O 1
ATOM 706 N N . THR A 1 97 ? 40.562 1.429 -31.812 1 40.69 97 THR A N 1
ATOM 707 C CA . THR A 1 97 ? 40.5 0.011 -32.156 1 40.69 97 THR A CA 1
ATOM 708 C C . THR A 1 97 ? 39.969 -0.806 -30.984 1 40.69 97 THR A C 1
ATOM 710 O O . THR A 1 97 ? 39.719 -2.008 -31.125 1 40.69 97 THR A O 1
ATOM 713 N N . THR A 1 98 ? 40.344 -0.339 -29.719 1 34.31 98 THR A N 1
ATOM 714 C CA . THR A 1 98 ? 40.719 -1.39 -28.766 1 34.31 98 THR A CA 1
ATOM 715 C C . THR A 1 98 ? 39.531 -2.295 -28.469 1 34.31 98 THR A C 1
ATOM 717 O O . THR A 1 98 ? 38.406 -1.921 -28.703 1 34.31 98 THR A O 1
ATOM 720 N N . ALA A 1 99 ? 39.844 -3.148 -27.375 1 38.66 99 ALA A N 1
ATOM 721 C CA . ALA A 1 99 ? 39.5 -4.434 -26.781 1 38.66 99 ALA A CA 1
ATOM 722 C C . ALA A 1 99 ? 38.062 -4.445 -26.297 1 38.66 99 ALA A C 1
ATOM 724 O O . ALA A 1 99 ? 37.5 -3.395 -25.984 1 38.66 99 ALA A O 1
ATOM 725 N N . PRO A 1 100 ? 37.344 -5.543 -26.625 1 39.28 100 PRO A N 1
ATOM 726 C CA . PRO A 1 100 ? 35.969 -5.801 -26.281 1 39.28 100 PRO A CA 1
ATOM 727 C C . PRO A 1 100 ? 35.688 -5.57 -24.797 1 39.28 100 PRO A C 1
ATOM 729 O O . PRO A 1 100 ? 36.312 -6.18 -23.938 1 39.28 100 PRO A O 1
ATOM 732 N N . SER A 1 101 ? 35.75 -4.27 -24.375 1 35.72 101 SER A N 1
ATOM 733 C CA . SER A 1 101 ? 35.406 -4.043 -22.969 1 35.72 101 SER A CA 1
ATOM 734 C C . SER A 1 101 ? 34.188 -4.816 -22.547 1 35.72 101 SER A C 1
ATOM 736 O O . SER A 1 101 ? 33.156 -4.816 -23.25 1 35.72 101 SER A O 1
ATOM 738 N N . GLY A 1 102 ? 34.438 -5.98 -22.078 1 31.09 102 GLY A N 1
ATOM 739 C CA . GLY A 1 102 ? 33.5 -6.801 -21.344 1 31.09 102 GLY A CA 1
ATOM 740 C C . GLY A 1 102 ? 32.594 -5.988 -20.453 1 31.09 102 GLY A C 1
ATOM 741 O O . GLY A 1 102 ? 33.031 -5.254 -19.578 1 31.09 102 GLY A O 1
ATOM 742 N N . CYS A 1 103 ? 31.656 -5.262 -21.062 1 35.91 103 CYS A N 1
ATOM 743 C CA . CYS A 1 103 ? 30.609 -4.75 -20.188 1 35.91 103 CYS A CA 1
ATOM 744 C C . CYS A 1 103 ? 30.297 -5.73 -19.062 1 35.91 103 CYS A C 1
ATOM 746 O O . CYS A 1 103 ? 29.859 -6.852 -19.328 1 35.91 103 CYS A O 1
ATOM 748 N N . ASP A 1 104 ? 31.297 -5.93 -18.172 1 32.44 104 ASP A N 1
ATOM 749 C CA . ASP A 1 104 ? 30.969 -6.59 -16.906 1 32.44 104 ASP A CA 1
ATOM 750 C C . ASP A 1 104 ? 29.562 -6.238 -16.453 1 32.44 104 ASP A C 1
ATOM 752 O O . ASP A 1 104 ? 29.125 -5.09 -16.562 1 32.44 104 ASP A O 1
ATOM 756 N N . ASP A 1 105 ? 28.703 -7.184 -16.672 1 35.41 105 ASP A N 1
ATOM 757 C CA . ASP A 1 105 ? 27.438 -7.25 -15.953 1 35.41 105 ASP A CA 1
ATOM 758 C C . ASP A 1 105 ? 27.578 -6.711 -14.531 1 35.41 105 ASP A C 1
ATOM 760 O O . ASP A 1 105 ? 28.109 -7.395 -13.648 1 35.41 105 ASP A O 1
ATOM 764 N N . ASP A 1 106 ? 28.141 -5.535 -14.406 1 33.03 106 ASP A N 1
ATOM 765 C CA . ASP A 1 106 ? 28.031 -4.941 -13.078 1 33.03 106 ASP A CA 1
ATOM 766 C C . ASP A 1 106 ? 26.641 -5.195 -12.484 1 33.03 106 ASP A C 1
ATOM 768 O O . ASP A 1 106 ? 25.641 -5.195 -13.203 1 33.03 106 ASP A O 1
ATOM 772 N N . ASP A 1 107 ? 26.719 -5.949 -11.445 1 33.62 107 ASP A N 1
ATOM 773 C CA . ASP A 1 107 ? 25.656 -6.02 -10.438 1 33.62 107 ASP A CA 1
ATOM 774 C C . ASP A 1 107 ? 24.984 -4.66 -10.258 1 33.62 107 ASP A C 1
ATOM 776 O O . ASP A 1 107 ? 25.594 -3.725 -9.742 1 33.62 107 ASP A O 1
ATOM 780 N N . ASP A 1 108 ? 24.359 -4.199 -11.297 1 32.62 108 ASP A N 1
ATOM 781 C CA . ASP A 1 108 ? 23.5 -3.029 -11.094 1 32.62 108 ASP A CA 1
ATOM 782 C C . ASP A 1 108 ? 22.938 -3.002 -9.68 1 32.62 108 ASP A C 1
ATOM 784 O O . ASP A 1 108 ? 22.219 -3.916 -9.273 1 32.62 108 ASP A O 1
ATOM 788 N N . GLU A 1 109 ? 23.719 -2.559 -8.789 1 32.06 109 GLU A N 1
ATOM 789 C CA . GLU A 1 109 ? 23.141 -2.07 -7.531 1 32.06 109 GLU A CA 1
ATOM 790 C C . GLU A 1 109 ? 21.812 -1.374 -7.766 1 32.06 109 GLU A C 1
ATOM 792 O O . GLU A 1 109 ? 21.734 -0.403 -8.523 1 32.06 109 GLU A O 1
ATOM 797 N N . ILE A 1 110 ? 20.75 -2.17 -7.949 1 34.38 110 ILE A N 1
ATOM 798 C CA . ILE A 1 110 ? 19.422 -1.604 -7.809 1 34.38 110 ILE A CA 1
ATOM 799 C C . ILE A 1 110 ? 19.484 -0.35 -6.938 1 34.38 110 ILE A C 1
ATOM 801 O O . ILE A 1 110 ? 19.906 -0.409 -5.781 1 34.38 110 ILE A O 1
ATOM 805 N N . GLU A 1 111 ? 19.812 0.738 -7.492 1 31.22 111 GLU A N 1
ATOM 806 C CA . GLU A 1 111 ? 19.641 2.01 -6.797 1 31.22 111 GLU A CA 1
ATOM 807 C C . GLU A 1 111 ? 18.375 2.008 -5.941 1 31.22 111 GLU A C 1
ATOM 809 O O . GLU A 1 111 ? 17.281 1.769 -6.449 1 31.22 111 GLU A O 1
ATOM 814 N N . ASN A 1 112 ? 18.469 1.485 -4.727 1 33.12 112 ASN A N 1
ATOM 815 C CA . ASN A 1 112 ? 17.484 1.72 -3.686 1 33.12 112 ASN A CA 1
ATOM 816 C C . ASN A 1 112 ? 16.891 3.121 -3.785 1 33.12 112 ASN A C 1
ATOM 818 O O . ASN A 1 112 ? 17.594 4.113 -3.646 1 33.12 112 ASN A O 1
ATOM 822 N N . GLN A 1 113 ? 16.109 3.324 -4.836 1 31.89 113 GLN A N 1
ATOM 823 C CA . GLN A 1 113 ? 15.469 4.633 -4.73 1 31.89 113 GLN A CA 1
ATOM 824 C C . GLN A 1 113 ? 15 4.902 -3.303 1 31.89 113 GLN A C 1
ATOM 826 O O . GLN A 1 113 ? 14.297 4.082 -2.711 1 31.89 113 GLN A O 1
ATOM 831 N N . VAL A 1 114 ? 15.766 5.504 -2.551 1 33.44 114 VAL A N 1
ATOM 832 C CA . VAL A 1 114 ? 15.5 6.055 -1.226 1 33.44 114 VAL A CA 1
ATOM 833 C C . VAL A 1 114 ? 14.117 6.719 -1.207 1 33.44 114 VAL A C 1
ATOM 835 O O . VAL A 1 114 ? 13.867 7.656 -1.966 1 33.44 114 VAL A O 1
ATOM 838 N N . VAL A 1 115 ? 13.031 5.988 -1.155 1 38.16 115 VAL A N 1
ATOM 839 C CA . VAL A 1 115 ? 11.844 6.77 -0.809 1 38.16 115 VAL A CA 1
ATOM 840 C C . VAL A 1 115 ? 12.047 7.438 0.551 1 38.16 115 VAL A C 1
ATOM 842 O O . VAL A 1 115 ? 12.453 6.785 1.514 1 38.16 115 VAL A O 1
ATOM 845 N N . PRO A 1 116 ? 12.18 8.742 0.61 1 32.22 116 PRO A N 1
ATOM 846 C CA . PRO A 1 116 ? 12.273 9.398 1.917 1 32.22 116 PRO A CA 1
ATOM 847 C C . PRO A 1 116 ? 11.219 8.898 2.902 1 32.22 116 PRO A C 1
ATOM 849 O O . PRO A 1 116 ? 10.078 8.648 2.514 1 32.22 116 PRO A O 1
ATOM 852 N N . TRP A 1 117 ? 11.648 8.055 3.859 1 35.69 117 TRP A N 1
ATOM 853 C CA . TRP A 1 117 ? 10.703 7.875 4.957 1 35.69 117 TRP A CA 1
ATOM 854 C C . TRP A 1 117 ? 9.953 9.172 5.25 1 35.69 117 TRP A C 1
ATOM 856 O O . TRP A 1 117 ? 10.555 10.25 5.285 1 35.69 117 TRP A O 1
ATOM 866 N N . LEU A 1 118 ? 8.836 9.281 4.77 1 35.84 118 LEU A N 1
ATOM 867 C CA . LEU A 1 118 ? 8.016 10.438 5.145 1 35.84 118 LEU A CA 1
ATOM 868 C C . LEU A 1 118 ? 8.195 10.773 6.621 1 35.84 118 LEU A C 1
ATOM 870 O O . LEU A 1 118 ? 7.922 9.938 7.488 1 35.84 118 LEU A O 1
ATOM 874 N N . SER A 1 119 ? 9.344 11.43 6.965 1 32.91 119 SER A N 1
ATOM 875 C CA . SER A 1 119 ? 9.453 12.039 8.289 1 32.91 119 SER A CA 1
ATOM 876 C C . SER A 1 119 ? 8.141 12.703 8.695 1 32.91 119 SER A C 1
ATOM 878 O O . SER A 1 119 ? 7.699 13.656 8.055 1 32.91 119 SER A O 1
ATOM 880 N N . LEU A 1 120 ? 7.238 11.953 9.219 1 35.94 120 LEU A N 1
ATOM 881 C CA . LEU A 1 120 ? 6.156 12.586 9.969 1 35.94 120 LEU A CA 1
ATOM 882 C C . LEU A 1 120 ? 6.711 13.602 10.961 1 35.94 120 LEU A C 1
ATOM 884 O O . LEU A 1 120 ? 7.309 13.227 11.977 1 35.94 120 LEU A O 1
ATOM 888 N N . SER A 1 121 ? 7.387 14.625 10.523 1 30.12 121 SER A N 1
ATOM 889 C CA . SER A 1 121 ? 7.727 15.641 11.516 1 30.12 121 SER A CA 1
ATOM 890 C C . SER A 1 121 ? 6.484 16.125 12.25 1 30.12 121 SER A C 1
ATOM 892 O O . SER A 1 121 ? 5.477 16.469 11.633 1 30.12 121 SER A O 1
ATOM 894 N N . PRO A 1 122 ? 6.348 15.695 13.555 1 33.12 122 PRO A N 1
ATOM 895 C CA . PRO A 1 122 ? 5.359 16.422 14.352 1 33.12 122 PRO A CA 1
ATOM 896 C C . PRO A 1 122 ? 5.566 17.938 14.32 1 33.12 122 PRO A C 1
ATOM 898 O O . PRO A 1 122 ? 6.707 18.406 14.391 1 33.12 122 PRO A O 1
ATOM 901 N N . SER A 1 123 ? 4.797 18.578 13.531 1 28.42 123 SER A N 1
ATOM 902 C CA . SER A 1 123 ? 4.836 20 13.859 1 28.42 123 SER A CA 1
ATOM 903 C C . SER A 1 123 ? 4.402 20.25 15.297 1 28.42 123 SER A C 1
ATOM 905 O O . SER A 1 123 ? 3.549 19.531 15.828 1 28.42 123 SER A O 1
ATOM 907 N N . MET B 1 1 ? 14.375 -15.516 9.266 1 79 1 MET B N 1
ATOM 908 C CA . MET B 1 1 ? 14.469 -15.648 7.816 1 79 1 MET B CA 1
ATOM 909 C C . MET B 1 1 ? 13.211 -15.109 7.141 1 79 1 MET B C 1
ATOM 911 O O . MET B 1 1 ? 12.109 -15.242 7.676 1 79 1 MET B O 1
ATOM 915 N N . LYS B 1 2 ? 13.391 -14.484 5.957 1 86.88 2 LYS B N 1
ATOM 916 C CA . LYS B 1 2 ? 12.234 -13.938 5.258 1 86.88 2 LYS B CA 1
ATOM 917 C C . LYS B 1 2 ? 11.523 -15.023 4.445 1 86.88 2 LYS B C 1
ATOM 919 O O . LYS B 1 2 ? 12.172 -15.93 3.914 1 86.88 2 LYS B O 1
ATOM 924 N N . LYS B 1 3 ? 10.273 -14.992 4.445 1 94.19 3 LYS B N 1
ATOM 925 C CA . LYS B 1 3 ? 9.469 -15.922 3.66 1 94.19 3 LYS B CA 1
ATOM 926 C C . LYS B 1 3 ? 9.688 -15.711 2.164 1 94.19 3 LYS B C 1
ATOM 928 O O . LYS B 1 3 ? 9.828 -14.57 1.71 1 94.19 3 LYS B O 1
ATOM 933 N N . LEU B 1 4 ? 9.641 -16.859 1.542 1 95.69 4 LEU B N 1
ATOM 934 C CA . LEU B 1 4 ? 9.961 -16.812 0.119 1 95.69 4 LEU B CA 1
ATOM 935 C C . LEU B 1 4 ? 8.703 -17 -0.724 1 95.69 4 LEU B C 1
ATOM 937 O O . LEU B 1 4 ? 7.719 -17.578 -0.26 1 95.69 4 LEU B O 1
ATOM 941 N N . CYS B 1 5 ? 8.773 -16.453 -1.91 1 97.56 5 CYS B N 1
ATOM 942 C CA . CYS B 1 5 ? 7.742 -16.688 -2.918 1 97.56 5 CYS B CA 1
ATOM 943 C C . CYS B 1 5 ? 7.57 -18.172 -3.205 1 97.56 5 CYS B C 1
ATOM 945 O O . CYS B 1 5 ? 8.539 -18.859 -3.506 1 97.56 5 CYS B O 1
ATOM 947 N N . GLU B 1 6 ? 6.41 -18.641 -3.195 1 97.56 6 GLU B N 1
ATOM 948 C CA . GLU B 1 6 ? 6.152 -20.062 -3.285 1 97.56 6 GLU B CA 1
ATOM 949 C C . GLU B 1 6 ? 6.359 -20.578 -4.707 1 97.56 6 GLU B C 1
ATOM 951 O O . GLU B 1 6 ? 6.461 -21.781 -4.93 1 97.56 6 GLU B O 1
ATOM 956 N N . LEU B 1 7 ? 6.539 -19.703 -5.629 1 96.94 7 LEU B N 1
ATOM 957 C CA . LEU B 1 7 ? 6.656 -20.125 -7.02 1 96.94 7 LEU B CA 1
ATOM 958 C C . LEU B 1 7 ? 8.109 -20.062 -7.488 1 96.94 7 LEU B C 1
ATOM 960 O O . LEU B 1 7 ? 8.547 -20.875 -8.297 1 96.94 7 LEU B O 1
ATOM 964 N N . CYS B 1 8 ? 8.836 -19.062 -7.055 1 96.94 8 CYS B N 1
ATOM 965 C CA . CYS B 1 8 ? 10.148 -18.891 -7.66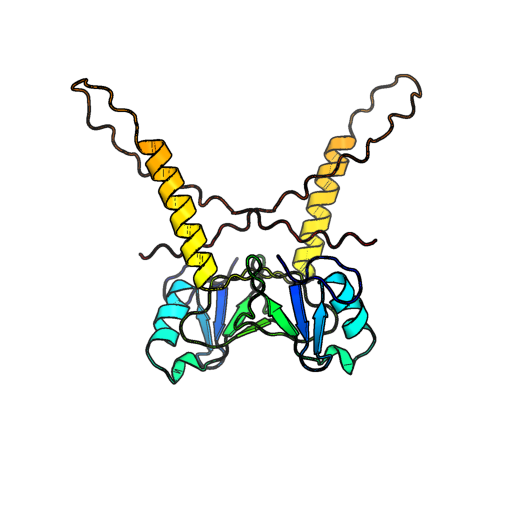8 1 96.94 8 CYS B CA 1
ATOM 966 C C . CYS B 1 8 ? 11.242 -18.844 -6.605 1 96.94 8 CYS B C 1
ATOM 968 O O . CYS B 1 8 ? 12.43 -18.844 -6.934 1 96.94 8 CYS B O 1
ATOM 970 N N . GLY B 1 9 ? 10.938 -18.594 -5.379 1 96 9 GLY B N 1
ATOM 971 C CA . GLY B 1 9 ? 11.93 -18.641 -4.32 1 96 9 GLY B CA 1
ATOM 972 C C . GLY B 1 9 ? 12.5 -17.266 -3.986 1 96 9 GLY B C 1
ATOM 973 O O . GLY B 1 9 ? 13.32 -17.141 -3.074 1 96 9 GLY B O 1
ATOM 974 N N . CYS B 1 10 ? 12.07 -16.234 -4.676 1 94.31 10 CYS B N 1
ATOM 975 C CA . CYS B 1 10 ? 12.453 -14.883 -4.297 1 94.31 10 CYS B CA 1
ATOM 976 C C . CYS B 1 10 ? 11.688 -14.422 -3.066 1 94.31 10 CYS B C 1
ATOM 978 O O . CYS B 1 10 ? 10.781 -15.117 -2.596 1 94.31 10 CYS B O 1
ATOM 980 N N . VAL B 1 11 ? 12.094 -13.289 -2.598 1 94.94 11 VAL B N 1
ATOM 981 C CA . VAL B 1 11 ? 11.438 -12.766 -1.406 1 94.94 11 VAL B CA 1
ATOM 982 C C . VAL B 1 11 ? 9.969 -12.477 -1.712 1 94.94 11 VAL B C 1
ATOM 984 O O . VAL B 1 11 ? 9.648 -11.844 -2.725 1 94.94 11 VAL B O 1
ATOM 987 N N . ALA B 1 12 ? 9.102 -12.898 -0.873 1 97.56 12 ALA B N 1
ATOM 988 C CA . ALA B 1 12 ? 7.672 -12.641 -1.038 1 97.56 12 ALA B CA 1
ATOM 989 C C . ALA B 1 12 ? 7.32 -11.203 -0.653 1 97.56 12 ALA B C 1
ATOM 991 O O . ALA B 1 12 ? 7.875 -10.664 0.305 1 97.56 12 ALA B O 1
ATOM 992 N N . THR B 1 13 ? 6.305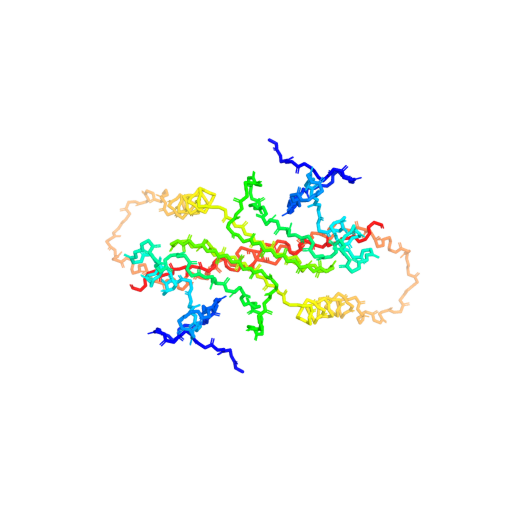 -10.703 -1.348 1 96.69 13 THR B N 1
ATOM 993 C CA . THR B 1 13 ? 5.969 -9.297 -1.116 1 96.69 13 THR B CA 1
ATOM 994 C C . THR B 1 13 ? 4.477 -9.133 -0.86 1 96.69 13 THR B C 1
ATOM 996 O O . THR B 1 13 ? 4.043 -8.133 -0.291 1 96.69 13 THR B O 1
ATOM 999 N N . VAL B 1 14 ? 3.623 -10.102 -1.31 1 98.19 14 VAL B N 1
ATOM 1000 C CA . VAL B 1 14 ? 2.182 -10.047 -1.094 1 98.19 14 VAL B CA 1
ATOM 1001 C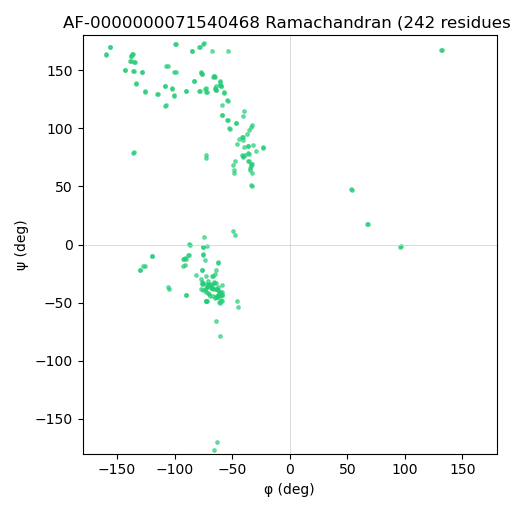 C . VAL B 1 14 ? 1.668 -11.438 -0.708 1 98.19 14 VAL B C 1
ATOM 1003 O O . VAL B 1 14 ? 2.346 -12.438 -0.931 1 98.19 14 VAL B O 1
ATOM 1006 N N . MET B 1 15 ? 0.49 -11.438 -0.15 1 98.38 15 MET B N 1
ATOM 1007 C CA . MET B 1 15 ? -0.208 -12.672 0.177 1 98.38 15 MET B CA 1
ATOM 1008 C C . MET B 1 15 ? -1.604 -12.688 -0.434 1 98.38 15 MET B C 1
ATOM 1010 O O . MET B 1 15 ? -2.33 -11.695 -0.36 1 98.38 15 MET B O 1
ATOM 1014 N N . CYS B 1 16 ? -1.911 -13.672 -1.027 1 98.31 16 CYS B N 1
ATOM 1015 C CA . CYS B 1 16 ? -3.258 -13.875 -1.545 1 98.31 16 CYS B CA 1
ATOM 1016 C C . CYS B 1 16 ? -4.004 -14.922 -0.726 1 98.31 16 CYS B C 1
ATOM 1018 O O . CYS B 1 16 ? -3.596 -16.094 -0.683 1 98.31 16 CYS B O 1
ATOM 1020 N N . GLU B 1 17 ? -5.062 -14.531 -0.162 1 95.5 17 GLU B N 1
ATOM 1021 C CA . GLU B 1 17 ? -5.812 -15.438 0.703 1 95.5 17 GLU B CA 1
ATOM 1022 C C . GLU B 1 17 ? -6.535 -16.5 -0.112 1 95.5 17 GLU B C 1
ATOM 1024 O O . GLU B 1 17 ? -6.609 -17.672 0.301 1 95.5 17 GLU B O 1
ATOM 1029 N N . SER B 1 18 ? -7.023 -16.094 -1.249 1 97.62 18 SER B N 1
ATOM 1030 C CA . SER B 1 18 ? -7.758 -17.016 -2.098 1 97.62 18 SER B CA 1
ATOM 1031 C C . SER B 1 18 ? -6.867 -18.172 -2.562 1 97.62 18 SER B C 1
ATOM 1033 O O . SER B 1 18 ? -7.305 -19.312 -2.611 1 97.62 18 SER B O 1
ATOM 1035 N N . ASP B 1 19 ? -5.656 -17.828 -2.857 1 97.19 19 ASP B N 1
ATOM 1036 C CA . ASP B 1 19 ? -4.703 -18.828 -3.318 1 97.19 19 ASP B CA 1
ATOM 1037 C C . ASP B 1 19 ? -3.951 -19.453 -2.146 1 97.19 19 ASP B C 1
ATOM 1039 O O . ASP B 1 19 ? -3.219 -20.422 -2.32 1 97.19 19 ASP B O 1
ATOM 1043 N N . ALA B 1 20 ? -4.043 -18.891 -0.972 1 97.06 20 ALA B N 1
ATOM 1044 C CA . ALA B 1 20 ? -3.299 -19.297 0.214 1 97.06 20 ALA B CA 1
ATOM 1045 C C . ALA B 1 20 ? -1.8 -19.344 -0.067 1 97.06 20 ALA B C 1
ATOM 1047 O O . ALA B 1 20 ? -1.131 -20.328 0.252 1 97.06 20 ALA B O 1
ATOM 1048 N N . ALA B 1 21 ? -1.336 -18.281 -0.677 1 98.12 21 ALA B N 1
ATOM 1049 C CA . ALA B 1 21 ? 0.066 -18.266 -1.084 1 98.12 21 ALA B CA 1
ATOM 1050 C C . ALA B 1 21 ? 0.679 -16.875 -0.909 1 98.12 21 ALA B C 1
ATOM 1052 O O . ALA B 1 21 ? -0.011 -15.867 -1.055 1 98.12 21 ALA B O 1
ATOM 1053 N N . MET B 1 22 ? 1.986 -16.906 -0.65 1 98.44 22 MET B N 1
ATOM 1054 C CA . MET B 1 22 ? 2.799 -15.688 -0.666 1 98.44 22 MET B CA 1
ATOM 1055 C C . MET B 1 22 ? 3.613 -15.594 -1.952 1 98.44 22 MET B C 1
ATOM 1057 O O . MET B 1 22 ? 4.223 -16.578 -2.377 1 98.44 22 MET B O 1
ATOM 1061 N N . LEU B 1 23 ? 3.59 -14.391 -2.539 1 97.94 23 LEU B N 1
ATOM 1062 C CA . LEU B 1 23 ? 4.168 -14.234 -3.869 1 97.94 23 LEU B CA 1
ATOM 1063 C C . LEU B 1 23 ? 5.016 -12.969 -3.953 1 97.94 23 LEU B C 1
ATOM 1065 O O . LEU B 1 23 ? 4.75 -11.992 -3.248 1 97.94 23 LEU B O 1
ATOM 1069 N N . CYS B 1 24 ? 6.031 -13.094 -4.82 1 95.75 24 CYS B N 1
ATOM 1070 C CA . CYS B 1 24 ? 6.73 -11.867 -5.199 1 95.75 24 CYS B CA 1
ATOM 1071 C C . CYS B 1 24 ? 5.934 -11.078 -6.234 1 95.75 24 CYS B C 1
ATOM 1073 O O . CYS B 1 24 ? 4.918 -11.562 -6.738 1 95.75 24 CYS B O 1
ATOM 1075 N N . TRP B 1 25 ? 6.348 -9.898 -6.488 1 94.94 25 TRP B N 1
ATOM 1076 C CA . TRP B 1 25 ? 5.602 -9.047 -7.41 1 94.94 25 TRP B CA 1
ATOM 1077 C C . TRP B 1 25 ? 5.488 -9.695 -8.781 1 94.94 25 TRP B C 1
ATOM 1079 O O . TRP B 1 25 ? 4.43 -9.656 -9.414 1 94.94 25 TRP B O 1
ATOM 1089 N N . GLY B 1 26 ? 6.566 -10.242 -9.234 1 95 26 GLY B N 1
ATOM 1090 C CA . GLY B 1 26 ? 6.57 -10.891 -10.539 1 95 26 GLY B CA 1
ATOM 1091 C C . GLY B 1 26 ? 5.598 -12.047 -10.633 1 95 26 GLY B C 1
ATOM 1092 O O . GLY B 1 26 ? 4.801 -12.125 -11.57 1 95 26 GLY B O 1
ATOM 1093 N N . CYS B 1 27 ? 5.664 -12.891 -9.719 1 97.31 27 CYS B N 1
ATOM 1094 C CA . CYS B 1 27 ? 4.801 -14.062 -9.727 1 97.31 27 CYS B CA 1
ATOM 1095 C C . CYS B 1 27 ? 3.35 -13.672 -9.477 1 97.31 27 CYS B C 1
ATOM 1097 O O . CYS B 1 27 ? 2.436 -14.289 -10.023 1 97.31 27 CYS B O 1
ATOM 1099 N N . ASP B 1 28 ? 3.115 -12.688 -8.672 1 97.62 28 ASP B N 1
ATOM 1100 C CA . ASP B 1 28 ? 1.752 -12.195 -8.477 1 97.62 28 ASP B CA 1
ATOM 1101 C C . ASP B 1 28 ? 1.149 -11.727 -9.805 1 97.62 28 ASP B C 1
ATOM 1103 O O . ASP B 1 28 ? 0.005 -12.062 -10.117 1 97.62 28 ASP B O 1
ATOM 1107 N N . SER B 1 29 ? 1.931 -10.945 -10.469 1 96.5 29 SER B N 1
ATOM 1108 C CA . SER B 1 29 ? 1.458 -10.43 -11.75 1 96.5 29 SER B CA 1
ATOM 1109 C C . SER B 1 29 ? 1.139 -11.57 -12.719 1 96.5 29 SER B C 1
ATOM 1111 O O . SER B 1 29 ? 0.134 -11.516 -13.43 1 96.5 29 SER B O 1
ATOM 1113 N N . LYS B 1 30 ? 1.932 -12.586 -12.758 1 97.12 30 LYS B N 1
ATOM 1114 C CA . LYS B 1 30 ? 1.721 -13.734 -13.641 1 97.12 30 LYS B CA 1
ATOM 1115 C C . LYS B 1 30 ? 0.444 -14.484 -13.266 1 97.12 30 LYS B C 1
ATOM 1117 O O . LYS B 1 30 ? -0.356 -14.828 -14.141 1 97.12 30 LYS B O 1
ATOM 1122 N N . VAL B 1 31 ? 0.263 -14.719 -12.023 1 97.94 31 VAL B N 1
ATOM 1123 C CA . VAL B 1 31 ? -0.864 -15.508 -11.539 1 97.94 31 VAL B CA 1
ATOM 1124 C C . VAL B 1 31 ? -2.154 -14.703 -11.672 1 97.94 31 VAL B C 1
ATOM 1126 O O . VAL B 1 31 ? -3.129 -15.172 -12.266 1 97.94 31 VAL B O 1
ATOM 1129 N N . HIS B 1 32 ? -2.168 -13.5 -11.227 1 97.88 32 HIS B N 1
ATOM 1130 C CA . HIS B 1 32 ? -3.402 -12.727 -11.148 1 97.88 32 HIS B CA 1
ATOM 1131 C C . HIS B 1 32 ? -3.611 -11.898 -12.414 1 97.88 32 HIS B C 1
ATOM 1133 O O . HIS B 1 32 ? -4.656 -11.266 -12.578 1 97.88 32 HIS B O 1
ATOM 1139 N N . GLY B 1 33 ? -2.607 -11.828 -13.18 1 97.25 33 GLY B N 1
ATOM 1140 C CA . GLY B 1 33 ? -2.762 -11.242 -14.5 1 97.25 33 GLY B CA 1
ATOM 1141 C C . GLY B 1 33 ? -3.213 -12.234 -15.555 1 97.25 33 GLY B C 1
ATOM 1142 O O . GLY B 1 33 ? -3.508 -11.852 -16.688 1 97.25 33 GLY B O 1
ATOM 1143 N N . ALA B 1 34 ? -3.402 -13.484 -15.148 1 97 34 ALA B N 1
ATOM 1144 C CA . ALA B 1 34 ? -3.705 -14.562 -16.094 1 97 34 ALA B CA 1
ATOM 1145 C C . ALA B 1 34 ? -5.113 -14.414 -16.656 1 97 34 ALA B C 1
ATOM 1147 O O . ALA B 1 34 ? -5.34 -14.68 -17.844 1 97 34 ALA B O 1
ATOM 1148 N N . ASN B 1 35 ? -6.062 -14.07 -15.82 1 95.5 35 ASN B N 1
ATOM 1149 C CA . ASN B 1 35 ? -7.418 -13.789 -16.266 1 95.5 35 ASN B CA 1
ATOM 1150 C C . ASN B 1 35 ? -8.156 -12.883 -15.289 1 95.5 35 ASN B C 1
ATOM 1152 O O . ASN B 1 35 ? -7.668 -12.625 -14.188 1 95.5 35 ASN B O 1
ATOM 1156 N N . PHE B 1 36 ? -9.312 -12.453 -15.805 1 95.81 36 PHE B N 1
ATOM 1157 C CA . PHE B 1 36 ? -10.039 -11.414 -15.094 1 95.81 36 PHE B CA 1
ATOM 1158 C C . PHE B 1 36 ? -10.555 -11.93 -13.75 1 95.81 36 PHE B C 1
ATOM 1160 O O . PHE B 1 36 ? -10.648 -11.18 -12.781 1 95.81 36 PHE B O 1
ATOM 1167 N N . ILE B 1 37 ? -10.812 -13.219 -13.562 1 97.25 37 ILE B N 1
ATOM 1168 C CA . ILE B 1 37 ? -11.414 -13.781 -12.359 1 97.25 37 ILE B CA 1
ATOM 1169 C C . ILE B 1 37 ? -10.398 -13.75 -11.219 1 97.25 37 ILE B C 1
ATOM 1171 O O . ILE B 1 37 ? -10.695 -13.258 -10.125 1 97.25 37 ILE B O 1
ATOM 1175 N N . VAL B 1 38 ? -9.227 -14.234 -11.555 1 97.75 38 VAL B N 1
ATOM 1176 C CA . VAL B 1 38 ? -8.234 -14.344 -10.492 1 97.75 38 VAL B CA 1
ATOM 1177 C C . VAL B 1 38 ? -7.656 -12.969 -10.18 1 97.75 38 VAL B C 1
ATOM 1179 O O . VAL B 1 38 ? -7.113 -12.742 -9.094 1 97.75 38 VAL B O 1
ATOM 1182 N N . GLY B 1 39 ? -7.758 -12.047 -11.117 1 97.44 39 GLY B N 1
ATOM 1183 C CA . GLY B 1 39 ? -7.352 -10.672 -10.891 1 97.44 39 GLY B CA 1
ATOM 1184 C C . GLY B 1 39 ? -8.148 -9.992 -9.797 1 97.44 39 GLY B C 1
ATOM 1185 O O . GLY B 1 39 ? -7.727 -8.961 -9.258 1 97.44 39 GLY B O 1
ATOM 1186 N N . LYS B 1 40 ? -9.219 -10.578 -9.461 1 97.69 40 LYS B N 1
ATOM 1187 C CA . LYS B 1 40 ? -10.102 -9.992 -8.453 1 97.69 40 LYS B CA 1
ATOM 1188 C C . LYS B 1 40 ? -9.695 -10.43 -7.051 1 97.69 40 LYS B C 1
ATOM 1190 O O . LYS B 1 40 ? -10.188 -9.883 -6.059 1 97.69 40 LYS B O 1
ATOM 1195 N N . HIS B 1 41 ? -8.773 -11.383 -6.941 1 98.12 41 HIS B N 1
ATOM 1196 C CA . HIS B 1 41 ? -8.32 -11.789 -5.617 1 98.12 41 HIS B CA 1
ATOM 1197 C C . HIS B 1 41 ? -7.68 -10.617 -4.871 1 98.12 41 HIS B C 1
ATOM 1199 O O . HIS B 1 41 ? -6.934 -9.836 -5.461 1 98.12 41 HIS B O 1
ATOM 1205 N N . LEU B 1 42 ? -8 -10.617 -3.643 1 97.56 42 LEU B N 1
ATOM 1206 C CA . LEU B 1 42 ? -7.387 -9.609 -2.781 1 97.56 42 LEU B CA 1
ATOM 1207 C C . LEU B 1 42 ? -5.969 -10.016 -2.395 1 97.56 42 LEU B C 1
ATOM 1209 O O . LEU B 1 42 ? -5.727 -11.172 -2.041 1 97.56 42 LEU B O 1
ATOM 1213 N N . ARG B 1 43 ? -5.125 -9.07 -2.551 1 98.19 43 ARG B N 1
ATOM 1214 C CA . ARG B 1 43 ? -3.754 -9.25 -2.09 1 98.19 43 ARG B CA 1
ATOM 1215 C C . ARG B 1 43 ? -3.473 -8.398 -0.857 1 98.19 43 ARG B C 1
ATOM 1217 O O . ARG B 1 43 ? -3.898 -7.246 -0.784 1 98.19 43 ARG B O 1
ATOM 1224 N N . VAL B 1 44 ? -2.809 -9.023 0.085 1 98.12 44 VAL B N 1
ATOM 1225 C CA . VAL B 1 44 ? -2.373 -8.297 1.275 1 98.12 44 VAL B CA 1
ATOM 1226 C C . VAL B 1 44 ? -0.896 -7.938 1.148 1 98.12 44 VAL B C 1
ATOM 1228 O O . VAL B 1 44 ? -0.057 -8.805 0.901 1 98.12 44 VAL B O 1
ATOM 1231 N N . LEU B 1 45 ? -0.637 -6.672 1.356 1 97.5 45 LEU B N 1
ATOM 1232 C CA . LEU B 1 45 ? 0.748 -6.215 1.328 1 97.5 45 LEU B CA 1
ATOM 1233 C C . LEU B 1 45 ? 1.498 -6.676 2.574 1 97.5 45 LEU B C 1
ATOM 1235 O O . LEU B 1 45 ? 0.988 -6.555 3.689 1 97.5 45 LEU B O 1
ATOM 1239 N N . LEU B 1 46 ? 2.717 -7.18 2.34 1 97.12 46 LEU B N 1
ATOM 1240 C CA . LEU B 1 46 ? 3.541 -7.633 3.455 1 97.12 46 LEU B CA 1
ATOM 1241 C C . LEU B 1 46 ? 4.586 -6.582 3.818 1 97.12 46 LEU B C 1
ATOM 1243 O O . LEU B 1 46 ? 5.094 -5.875 2.941 1 97.12 46 LEU B O 1
ATOM 1247 N N . CYS B 1 47 ? 4.922 -6.535 5.098 1 96.62 47 CYS B N 1
ATOM 1248 C CA . CYS B 1 47 ? 5.977 -5.641 5.566 1 96.62 47 CYS B CA 1
ATOM 1249 C C . CYS B 1 47 ? 7.301 -5.957 4.887 1 96.62 47 CYS B C 1
ATOM 1251 O O . CYS B 1 47 ? 7.703 -7.121 4.805 1 96.62 47 CYS B O 1
ATOM 1253 N N . HIS B 1 48 ? 7.938 -4.984 4.512 1 93.62 48 HIS B N 1
ATOM 1254 C CA . HIS B 1 48 ? 9.18 -5.148 3.766 1 93.62 48 HIS B CA 1
ATOM 1255 C C . HIS B 1 48 ? 10.258 -5.801 4.625 1 93.62 48 HIS B C 1
ATOM 1257 O O . HIS B 1 48 ? 11.062 -6.586 4.125 1 93.62 48 HIS B O 1
ATOM 1263 N N . ASP B 1 49 ? 10.203 -5.488 5.945 1 92.12 49 ASP B N 1
ATOM 1264 C CA . ASP B 1 49 ? 11.289 -5.938 6.809 1 92.12 49 ASP B CA 1
ATOM 1265 C C . ASP B 1 49 ? 10.992 -7.316 7.395 1 92.12 49 ASP B C 1
ATOM 1267 O O . ASP B 1 49 ? 11.844 -8.203 7.367 1 92.12 49 ASP B O 1
ATOM 1271 N N . CYS B 1 50 ? 9.789 -7.504 7.828 1 95.06 50 CYS B N 1
ATOM 1272 C CA . CYS B 1 50 ? 9.531 -8.727 8.578 1 95.06 50 CYS B CA 1
ATOM 1273 C C . CYS B 1 50 ? 8.477 -9.578 7.891 1 95.06 50 CYS B C 1
ATOM 1275 O O . CYS B 1 50 ? 8.18 -10.695 8.336 1 95.06 50 CYS B O 1
ATOM 1277 N N . GLN B 1 51 ? 7.77 -9.062 6.84 1 96.25 51 GLN B N 1
ATOM 1278 C CA . GLN B 1 51 ? 6.781 -9.742 6.008 1 96.25 51 GLN B CA 1
ATOM 1279 C C . GLN B 1 51 ? 5.527 -10.078 6.809 1 96.25 51 GLN B C 1
ATOM 1281 O O . GLN B 1 51 ? 4.766 -10.969 6.434 1 96.25 51 GLN B O 1
ATOM 1286 N N . ALA B 1 52 ? 5.406 -9.398 7.941 1 96.62 52 ALA B N 1
ATOM 1287 C CA . ALA B 1 52 ? 4.094 -9.438 8.578 1 96.62 52 ALA B CA 1
ATOM 1288 C C . ALA B 1 52 ? 3.045 -8.742 7.711 1 96.62 52 ALA B C 1
ATOM 1290 O O . ALA B 1 52 ? 3.336 -7.73 7.062 1 96.62 52 ALA B O 1
ATOM 1291 N N . PRO B 1 53 ? 1.803 -9.266 7.719 1 96.56 53 PRO B N 1
ATOM 1292 C CA . PRO B 1 53 ? 0.762 -8.594 6.941 1 96.56 53 PRO B CA 1
ATOM 1293 C C . PRO B 1 53 ? 0.519 -7.156 7.41 1 96.56 53 PRO B C 1
ATOM 1295 O O . PRO B 1 53 ? 0.499 -6.891 8.617 1 96.56 53 PRO B O 1
ATOM 1298 N N . THR B 1 54 ? 0.376 -6.254 6.5 1 96.88 54 THR B N 1
ATOM 1299 C CA . THR B 1 54 ? 0.031 -4.867 6.805 1 96.88 54 THR B CA 1
ATOM 1300 C C . THR B 1 54 ? -1.46 -4.621 6.59 1 96.88 54 THR B C 1
ATOM 1302 O O . THR B 1 54 ? -2.16 -5.469 6.031 1 96.88 54 THR B O 1
ATOM 1305 N N . PRO B 1 55 ? -1.934 -3.463 6.969 1 96.5 55 PRO B N 1
ATOM 1306 C CA . PRO B 1 55 ? -3.359 -3.184 6.781 1 96.5 55 PRO B CA 1
ATOM 1307 C C . PRO B 1 55 ? -3.711 -2.873 5.328 1 96.5 55 PRO B C 1
ATOM 1309 O O . PRO B 1 55 ? -4.887 -2.693 4.996 1 96.5 55 PRO B O 1
ATOM 1312 N N . TRP B 1 56 ? -2.797 -2.84 4.43 1 97.12 56 TRP B N 1
ATOM 1313 C CA . TRP B 1 56 ? -3.033 -2.451 3.043 1 97.12 56 TRP B CA 1
ATOM 1314 C C . TRP B 1 56 ? -3.389 -3.664 2.189 1 97.12 56 TRP B C 1
ATOM 1316 O O . TRP B 1 56 ? -2.682 -4.672 2.207 1 97.12 56 TRP B O 1
ATOM 1326 N N . ASN B 1 57 ? -4.375 -3.568 1.441 1 96.5 57 ASN B N 1
ATOM 1327 C CA . ASN B 1 57 ? -4.789 -4.613 0.51 1 96.5 57 ASN B CA 1
ATOM 1328 C C . ASN B 1 57 ? -5.207 -4.031 -0.836 1 96.5 57 ASN B C 1
ATOM 1330 O O . ASN B 1 57 ? -5.555 -2.852 -0.926 1 96.5 57 ASN B O 1
ATOM 1334 N N . GLY B 1 58 ? -5.164 -4.832 -1.854 1 97.12 58 GLY B N 1
ATOM 1335 C CA . GLY B 1 58 ? -5.508 -4.402 -3.201 1 97.12 58 GLY B CA 1
ATOM 1336 C C . GLY B 1 58 ? -5.863 -5.555 -4.121 1 97.12 58 GLY B C 1
ATOM 1337 O O . GLY B 1 58 ? -5.617 -6.715 -3.793 1 97.12 58 GLY B O 1
ATOM 1338 N N . SER B 1 59 ? -6.492 -5.188 -5.18 1 97.19 59 SER B N 1
ATOM 1339 C CA . SER B 1 59 ? -6.828 -6.156 -6.219 1 97.19 59 SER B CA 1
ATOM 1340 C C . SER B 1 59 ? -6.539 -5.598 -7.609 1 97.19 59 SER B C 1
ATOM 1342 O O . SER B 1 59 ? -6.289 -4.398 -7.762 1 97.19 59 SER B O 1
ATOM 1344 N N . GLY B 1 60 ? -6.492 -6.578 -8.609 1 96.06 60 GLY B N 1
ATOM 1345 C CA . GLY B 1 60 ? -6.176 -6.211 -9.984 1 96.06 60 GLY B CA 1
ATOM 1346 C C . GLY B 1 60 ? -5.117 -7.098 -10.609 1 96.06 60 GLY B C 1
ATOM 1347 O O . GLY B 1 60 ? -4.43 -7.844 -9.906 1 96.06 60 GLY B O 1
ATOM 1348 N N . PRO B 1 61 ? -4.945 -7.039 -11.82 1 94.25 61 PRO B N 1
ATOM 1349 C CA . PRO B 1 61 ? -4.039 -7.938 -12.539 1 94.25 61 PRO B CA 1
ATOM 1350 C C . PRO B 1 61 ? -2.57 -7.574 -12.344 1 94.25 61 PRO B C 1
ATOM 1352 O O . PRO B 1 61 ? -1.701 -8.445 -12.391 1 94.25 61 PRO B O 1
ATOM 1355 N N . ASN B 1 62 ? -2.305 -6.328 -12.234 1 91.69 62 ASN B N 1
ATOM 1356 C CA . ASN B 1 62 ? -0.923 -5.863 -12.164 1 91.69 62 ASN B CA 1
ATOM 1357 C C . ASN B 1 62 ? -0.74 -4.812 -11.078 1 91.69 62 ASN B C 1
ATOM 1359 O O . ASN B 1 62 ? -0.62 -3.621 -11.375 1 91.69 62 ASN B O 1
ATOM 1363 N N . LEU B 1 63 ? -0.644 -5.305 -9.922 1 94.62 63 LEU B N 1
ATOM 1364 C CA . LEU B 1 63 ? -0.39 -4.363 -8.836 1 94.62 63 LEU B CA 1
ATOM 1365 C C . LEU B 1 63 ? 1.046 -3.854 -8.883 1 94.62 63 LEU B C 1
ATOM 1367 O O . LEU B 1 63 ? 1.977 -4.625 -9.133 1 94.62 63 LEU B O 1
ATOM 1371 N N . VAL B 1 64 ? 1.151 -2.623 -8.797 1 88.56 64 VAL B N 1
ATOM 1372 C CA . VAL B 1 64 ? 2.467 -1.998 -8.891 1 88.56 64 VAL B CA 1
ATOM 1373 C C . VAL B 1 64 ? 3.232 -2.197 -7.586 1 88.56 64 VAL B C 1
ATOM 1375 O O . VAL B 1 64 ? 2.633 -2.273 -6.512 1 88.56 64 VAL B O 1
ATOM 1378 N N . ALA B 1 65 ? 4.555 -2.322 -7.762 1 85.44 65 ALA B N 1
ATOM 1379 C CA . ALA B 1 65 ? 5.422 -2.521 -6.602 1 85.44 65 ALA B CA 1
ATOM 1380 C C . ALA B 1 65 ? 5.203 -1.429 -5.559 1 85.44 65 ALA B C 1
ATOM 1382 O O . ALA B 1 65 ? 5.293 -0.239 -5.871 1 85.44 65 ALA B O 1
ATOM 1383 N N . THR B 1 66 ? 4.898 -1.736 -4.395 1 93.06 66 THR B N 1
ATOM 1384 C CA . THR B 1 66 ? 4.586 -0.894 -3.246 1 93.06 66 THR B CA 1
ATOM 1385 C C . THR B 1 66 ? 5.34 -1.372 -2.006 1 93.06 66 THR B C 1
ATOM 1387 O O . THR B 1 66 ? 5.492 -2.576 -1.793 1 93.06 66 THR B O 1
ATOM 1390 N N . VAL B 1 67 ? 5.844 -0.44 -1.242 1 93.31 67 VAL B N 1
ATOM 1391 C CA . VAL B 1 67 ? 6.602 -0.794 -0.046 1 93.31 67 VAL B CA 1
ATOM 1392 C C . VAL B 1 67 ? 5.859 -0.308 1.197 1 93.31 67 VAL B C 1
ATOM 1394 O O . VAL B 1 67 ? 5.461 0.857 1.273 1 93.31 67 VAL B O 1
ATOM 1397 N N . ALA B 1 68 ? 5.691 -1.213 2.135 1 94.5 68 ALA B N 1
ATOM 1398 C CA . ALA B 1 68 ? 5.051 -0.885 3.406 1 94.5 68 ALA B CA 1
ATOM 1399 C C . ALA B 1 68 ? 5.82 -1.479 4.578 1 94.5 68 ALA B C 1
ATOM 1401 O O . ALA B 1 68 ? 6.641 -2.383 4.398 1 94.5 68 ALA B O 1
ATOM 1402 N N . PHE B 1 69 ? 5.617 -0.879 5.723 1 93 69 PHE B N 1
ATOM 1403 C CA . PHE B 1 69 ? 6.238 -1.342 6.957 1 93 69 PHE B CA 1
ATOM 1404 C C . PHE B 1 69 ? 5.195 -1.521 8.055 1 93 69 PHE B C 1
ATOM 1406 O O . PHE B 1 69 ? 4.195 -0.803 8.086 1 93 69 PHE B O 1
ATOM 1413 N N . CYS B 1 70 ? 5.488 -2.453 8.867 1 93.81 70 CYS B N 1
ATOM 1414 C CA . CYS B 1 70 ? 4.641 -2.566 10.055 1 93.81 70 CYS B CA 1
ATOM 1415 C C . CYS B 1 70 ? 5.117 -1.627 11.156 1 93.81 70 CYS B C 1
ATOM 1417 O O . CYS B 1 70 ? 6.219 -1.08 11.078 1 93.81 70 CYS B O 1
ATOM 1419 N N . HIS B 1 71 ? 4.297 -1.44 12.133 1 92.31 71 HIS B N 1
ATOM 1420 C CA . HIS B 1 71 ? 4.594 -0.502 13.203 1 92.31 71 HIS B CA 1
ATOM 1421 C C . HIS B 1 71 ? 5.859 -0.902 13.953 1 92.31 71 HIS B C 1
ATOM 1423 O O . HIS B 1 71 ? 6.684 -0.048 14.289 1 92.31 71 HIS B O 1
ATOM 1429 N N . ASN B 1 72 ? 5.984 -2.127 14.188 1 92.94 72 ASN B N 1
ATOM 1430 C CA . ASN B 1 72 ? 7.145 -2.629 14.922 1 92.94 72 ASN B CA 1
ATOM 1431 C C . ASN B 1 72 ? 8.445 -2.324 14.18 1 92.94 72 ASN B C 1
ATOM 1433 O O . ASN B 1 72 ? 9.414 -1.866 14.789 1 92.94 72 ASN B O 1
ATOM 1437 N N . CYS B 1 73 ? 8.383 -2.514 12.938 1 92.81 73 CYS B N 1
ATOM 1438 C CA . CYS B 1 73 ? 9.594 -2.32 12.141 1 92.81 73 CYS B CA 1
ATOM 1439 C C . CYS B 1 73 ? 9.891 -0.838 11.953 1 92.81 73 CYS B C 1
ATOM 1441 O O . CYS B 1 73 ? 11.055 -0.439 11.867 1 92.81 73 CYS B O 1
ATOM 1443 N N . VAL B 1 74 ? 8.891 -0.007 11.867 1 88.81 74 VAL B N 1
ATOM 1444 C CA . VAL B 1 74 ? 9.109 1.435 11.797 1 88.81 74 VAL B CA 1
ATOM 1445 C C . VAL B 1 74 ? 9.789 1.918 13.07 1 88.81 74 VAL B C 1
ATOM 1447 O O . VAL B 1 74 ? 10.727 2.715 13.023 1 88.81 74 VAL B O 1
ATOM 1450 N N . HIS B 1 75 ? 9.32 1.462 14.148 1 89.44 75 HIS B N 1
ATOM 1451 C CA . HIS B 1 75 ? 9.891 1.838 15.438 1 89.44 75 HIS B CA 1
ATOM 1452 C C . HIS B 1 75 ? 11.336 1.377 15.555 1 89.44 75 HIS B C 1
ATOM 1454 O O . HIS B 1 75 ? 12.195 2.123 16.031 1 89.44 75 HIS B O 1
ATOM 1460 N N . LYS B 1 76 ? 11.547 0.201 15.164 1 88.81 76 LYS B N 1
ATOM 1461 C CA . LYS B 1 76 ? 12.898 -0.354 15.203 1 88.81 76 LYS B CA 1
ATOM 1462 C C . LYS B 1 76 ? 13.852 0.463 14.328 1 88.81 76 LYS B C 1
ATOM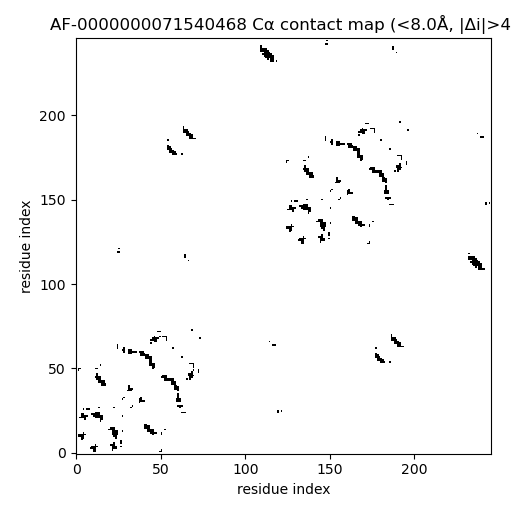 1464 O O . LYS B 1 76 ? 14.984 0.743 14.734 1 88.81 76 LYS B O 1
ATOM 1469 N N . ASN B 1 77 ? 13.383 0.809 13.188 1 84.88 77 ASN B N 1
ATOM 1470 C CA . ASN B 1 77 ? 14.211 1.563 12.258 1 84.88 77 ASN B CA 1
ATOM 1471 C C . ASN B 1 77 ? 14.508 2.965 12.781 1 84.88 77 ASN B C 1
ATOM 1473 O O . ASN B 1 77 ? 15.609 3.486 12.578 1 84.88 77 ASN B O 1
ATOM 1477 N N . ARG B 1 78 ? 13.555 3.605 13.43 1 81.38 78 ARG B N 1
ATOM 1478 C CA . ARG B 1 78 ? 13.758 4.922 14.023 1 81.38 78 ARG B CA 1
ATOM 1479 C C . ARG B 1 78 ? 14.805 4.867 15.133 1 81.38 78 ARG B C 1
ATOM 1481 O O . ARG B 1 78 ? 15.656 5.75 15.234 1 81.38 78 ARG B O 1
ATOM 1488 N N . ARG B 1 79 ? 14.797 3.842 15.883 1 83.81 79 ARG B N 1
ATOM 1489 C CA . ARG B 1 79 ? 15.75 3.66 16.969 1 83.81 79 ARG B CA 1
ATOM 1490 C C . ARG B 1 79 ? 17.156 3.465 16.438 1 83.81 79 ARG B C 1
ATOM 1492 O O . ARG B 1 79 ? 18.125 4.016 16.969 1 83.81 79 ARG B O 1
ATOM 1499 N N . ASN B 1 80 ? 17.219 2.789 15.398 1 78.5 80 ASN B N 1
ATOM 1500 C CA . ASN B 1 80 ? 18.5 2.516 14.781 1 78.5 80 ASN B CA 1
ATOM 1501 C C . ASN B 1 80 ? 19.094 3.768 14.141 1 78.5 80 ASN B C 1
ATOM 1503 O O . ASN B 1 80 ? 20.312 3.979 14.18 1 78.5 80 ASN B O 1
ATOM 1507 N N . ASN B 1 81 ? 18.25 4.586 13.586 1 73.69 81 ASN B N 1
ATOM 1508 C CA . ASN B 1 81 ? 18.719 5.824 12.969 1 73.69 81 ASN B CA 1
ATOM 1509 C C . ASN B 1 81 ? 19.078 6.871 14.016 1 73.69 81 ASN B C 1
ATOM 1511 O O . ASN B 1 81 ? 20.031 7.621 13.844 1 73.69 81 ASN B O 1
ATOM 1515 N N . GLY B 1 82 ? 18.266 6.953 15.117 1 65 82 GLY B N 1
ATOM 1516 C CA . GLY B 1 82 ? 18.594 7.852 16.219 1 65 82 GLY B CA 1
ATOM 1517 C C . GLY B 1 82 ? 19.906 7.516 16.891 1 65 82 GLY B C 1
ATOM 1518 O O . GLY B 1 82 ? 20.656 8.414 17.281 1 65 82 GLY B O 1
ATOM 1519 N N . ARG B 1 83 ? 20.203 6.32 17 1 64.25 83 ARG B N 1
ATOM 1520 C CA . ARG B 1 83 ? 21.453 5.875 17.609 1 64.25 83 ARG B CA 1
ATOM 1521 C C . ARG B 1 83 ? 22.641 6.195 16.719 1 64.25 83 ARG B C 1
ATOM 1523 O O . ARG B 1 83 ? 23.734 6.492 17.203 1 64.25 83 ARG B O 1
ATOM 1530 N N . ARG B 1 84 ? 22.375 6.172 15.484 1 57.97 84 ARG B N 1
ATOM 1531 C CA . ARG B 1 84 ? 23.453 6.504 14.555 1 57.97 84 ARG B CA 1
ATOM 1532 C C . ARG B 1 84 ? 23.844 7.977 14.672 1 57.97 84 ARG B C 1
ATOM 1534 O O . ARG B 1 84 ? 25.031 8.312 14.609 1 57.97 84 ARG B O 1
ATOM 1541 N N . CYS B 1 85 ? 22.812 8.82 14.938 1 55.19 85 CYS B N 1
ATOM 1542 C CA . CYS B 1 85 ? 23.094 10.242 15.109 1 55.19 85 CYS B CA 1
ATOM 1543 C C . CYS B 1 85 ? 23.781 10.508 16.438 1 55.19 85 CYS B C 1
ATOM 1545 O O . CYS B 1 85 ? 24.672 11.359 16.516 1 55.19 85 CYS B O 1
ATOM 1547 N N . GLU B 1 86 ? 23.328 9.828 17.484 1 55.59 86 GLU B N 1
ATOM 1548 C CA . GLU B 1 86 ? 23.984 10.016 18.781 1 55.59 86 GLU B CA 1
ATOM 1549 C C . GLU B 1 86 ? 25.406 9.492 18.766 1 55.59 86 GLU B C 1
ATOM 1551 O O . GLU B 1 86 ? 26.297 10.078 19.391 1 55.59 86 GLU B O 1
ATOM 1556 N N . LYS B 1 87 ? 25.562 8.375 18.219 1 53 87 LYS B N 1
ATOM 1557 C CA . LYS B 1 87 ? 26.922 7.859 18.172 1 53 87 LYS B CA 1
ATOM 1558 C C . LYS B 1 87 ? 27.828 8.75 17.312 1 53 87 LYS B C 1
ATOM 1560 O O . LYS B 1 87 ? 29.031 8.828 17.547 1 53 87 LYS B O 1
ATOM 1565 N N . ALA B 1 88 ? 27.203 9.453 16.484 1 54.12 88 ALA B N 1
ATOM 1566 C CA . ALA B 1 88 ? 27.984 10.383 15.656 1 54.12 88 ALA B CA 1
ATOM 1567 C C . ALA B 1 88 ? 28.297 11.664 16.422 1 54.12 88 ALA B C 1
ATOM 1569 O O . ALA B 1 88 ? 29.312 12.32 16.156 1 54.12 88 ALA B O 1
ATOM 1570 N N . CYS B 1 89 ? 27.422 11.922 17.344 1 51.56 89 CYS B N 1
ATOM 1571 C CA . CYS B 1 89 ? 27.641 13.148 18.109 1 51.56 89 CYS B CA 1
ATOM 1572 C C . CYS B 1 89 ? 28.438 12.867 19.375 1 51.56 89 CYS B C 1
ATOM 1574 O O . CYS B 1 89 ? 28.828 13.789 20.094 1 51.56 89 CYS B O 1
ATOM 1576 N N . GLY B 1 90 ? 28.484 11.617 19.797 1 45.5 90 GLY B N 1
ATOM 1577 C CA . GLY B 1 90 ? 29.016 11.383 21.125 1 45.5 90 GLY B CA 1
ATOM 1578 C C . GLY B 1 90 ? 30.469 11.766 21.266 1 45.5 90 GLY B C 1
ATOM 1579 O O . GLY B 1 90 ? 30.922 12.148 22.344 1 45.5 90 GLY B O 1
ATOM 1580 N N . SER B 1 91 ? 31.297 11.023 20.531 1 47.41 91 SER B N 1
ATOM 1581 C CA . SER B 1 91 ? 32.5 10.773 21.312 1 47.41 91 SER B CA 1
ATOM 1582 C C . SER B 1 91 ? 33.344 12.039 21.438 1 47.41 91 SER B C 1
ATOM 1584 O O . SER B 1 91 ? 34.562 11.961 21.594 1 47.41 91 SER B O 1
ATOM 1586 N N . SER B 1 92 ? 32.875 13.156 20.812 1 45.53 92 SER B N 1
ATOM 1587 C CA . SER B 1 92 ? 34.031 14.016 20.969 1 45.53 92 SER B CA 1
ATOM 1588 C C . SER B 1 92 ? 34.156 14.477 22.422 1 45.53 92 SER B C 1
ATOM 1590 O O . SER B 1 92 ? 33.375 15.273 22.906 1 45.53 92 SER B O 1
ATOM 1592 N N . ASP B 1 93 ? 34.562 13.68 23.312 1 44.31 93 ASP B N 1
ATOM 1593 C CA . ASP B 1 93 ? 34.938 14.117 24.656 1 44.31 93 ASP B CA 1
ATOM 1594 C C . ASP B 1 93 ? 35.906 15.312 24.594 1 44.31 93 ASP B C 1
ATOM 1596 O O . ASP B 1 93 ? 36.688 15.531 25.5 1 44.31 93 ASP B O 1
ATOM 1600 N N . GLY B 1 94 ? 36.188 16.031 23.469 1 42.53 94 GLY B N 1
ATOM 1601 C CA . GLY B 1 94 ? 37.219 17.031 23.672 1 42.53 94 GLY B CA 1
ATOM 1602 C C . GLY B 1 94 ? 36.812 18.109 24.656 1 42.53 94 GLY B C 1
ATOM 1603 O O . GLY B 1 94 ? 35.625 18.344 24.875 1 42.53 94 GLY B O 1
ATOM 1604 N N . GLY B 1 95 ? 37.688 18.609 25.672 1 43 95 GLY B N 1
ATOM 1605 C CA . GLY B 1 95 ? 37.75 19.547 26.797 1 43 95 GLY B CA 1
ATOM 1606 C C . GLY B 1 95 ? 37.156 20.906 26.469 1 43 95 GLY B C 1
ATOM 1607 O O . GLY B 1 95 ? 37.094 21.781 27.344 1 43 95 GLY B O 1
ATOM 1608 N N . GLY B 1 96 ? 37.562 21.5 25.297 1 38.5 96 GLY B N 1
ATOM 1609 C CA . GLY B 1 96 ? 37.656 22.953 25.359 1 38.5 96 GLY B CA 1
ATOM 1610 C C . GLY B 1 96 ? 36.312 23.641 25.562 1 38.5 96 GLY B C 1
ATOM 1611 O O . GLY B 1 96 ? 35.281 23 25.484 1 38.5 96 GLY B O 1
ATOM 1612 N N . THR B 1 97 ? 36.281 25.156 25.562 1 41 97 THR B N 1
ATOM 1613 C CA . THR B 1 97 ? 35.438 26.266 25.906 1 41 97 THR B CA 1
ATOM 1614 C C . THR B 1 97 ? 34.062 26.125 25.219 1 41 97 THR B C 1
ATOM 1616 O O . THR B 1 97 ? 33.938 25.391 24.25 1 41 97 THR B O 1
ATOM 1619 N N . THR B 1 98 ? 33.031 27 25.719 1 37.97 98 THR B N 1
ATOM 1620 C CA . THR B 1 98 ? 31.578 27.062 25.891 1 37.97 98 THR B CA 1
ATOM 1621 C C . THR B 1 98 ? 30.891 27.281 24.562 1 37.97 98 THR B C 1
ATOM 1623 O O . THR B 1 98 ? 29.672 27.453 24.5 1 37.97 98 THR B O 1
ATOM 1626 N N . ALA B 1 99 ? 31.656 27.656 23.5 1 39.12 99 ALA B N 1
ATOM 1627 C CA . ALA B 1 99 ? 30.766 28.438 22.641 1 39.12 99 ALA B CA 1
ATOM 1628 C C . ALA B 1 99 ? 29.562 27.609 22.219 1 39.12 99 ALA B C 1
ATOM 1630 O O . ALA B 1 99 ? 29.672 26.391 22.016 1 39.12 99 ALA B O 1
ATOM 1631 N N . PRO B 1 100 ? 28.297 28.125 22.609 1 39.44 100 PRO B N 1
ATOM 1632 C CA . PRO B 1 100 ? 27.047 27.453 22.266 1 39.44 100 PRO B CA 1
ATOM 1633 C C . PRO B 1 100 ? 26.969 27.047 20.797 1 39.44 100 PRO B C 1
ATOM 1635 O O . PRO B 1 100 ? 27.172 27.891 19.922 1 39.44 100 PRO B O 1
ATOM 1638 N N . SER B 1 101 ? 27.75 26.031 20.422 1 36 101 SER B N 1
ATOM 1639 C CA . SER B 1 101 ? 27.625 25.578 19.047 1 36 101 SER B CA 1
ATOM 1640 C C . SER B 1 101 ? 26.172 25.438 18.641 1 36 101 SER B C 1
ATOM 1642 O O . SER B 1 101 ? 25.375 24.844 19.375 1 36 101 SER B O 1
ATOM 1644 N N . GLY B 1 102 ? 25.656 26.547 18.203 1 31.22 102 GLY B N 1
ATOM 1645 C CA . GLY B 1 102 ? 24.391 26.562 17.5 1 31.22 102 GLY B CA 1
ATOM 1646 C C . GLY B 1 102 ? 24.172 25.344 16.609 1 31.22 102 GLY B C 1
ATOM 1647 O O . GLY B 1 102 ? 24.969 25.078 15.711 1 31.22 102 GLY B O 1
ATOM 1648 N N . CYS B 1 103 ? 23.938 24.188 17.266 1 36.59 103 CYS B N 1
ATOM 1649 C CA . CYS B 1 103 ? 23.406 23.125 16.422 1 36.59 103 CYS B CA 1
ATOM 1650 C C . CYS B 1 103 ? 22.5 23.672 15.336 1 36.59 103 CYS B C 1
ATOM 1652 O O . CYS B 1 103 ? 21.469 24.297 15.633 1 36.59 103 CYS B O 1
ATOM 1654 N N . ASP B 1 104 ? 23.109 24.406 14.414 1 32.72 104 ASP B N 1
ATOM 1655 C CA . ASP B 1 104 ? 22.344 24.688 13.188 1 32.72 104 ASP B CA 1
ATOM 1656 C C . ASP B 1 104 ? 21.438 23.516 12.828 1 32.72 104 ASP B C 1
ATOM 1658 O O . ASP B 1 104 ? 21.844 22.359 12.938 1 32.72 104 ASP B O 1
ATOM 1662 N N . ASP B 1 105 ? 20.188 23.734 13.188 1 35.12 105 ASP B N 1
ATOM 1663 C CA . ASP B 1 105 ? 19.109 22.953 12.586 1 35.12 105 ASP B CA 1
ATOM 1664 C C . ASP B 1 105 ? 19.438 22.609 11.133 1 35.12 105 ASP B C 1
ATOM 1666 O O . ASP B 1 105 ? 19.312 23.453 10.242 1 35.12 105 ASP B O 1
ATOM 1670 N N . ASP B 1 106 ? 20.594 22.062 10.891 1 32.91 106 ASP B N 1
ATOM 1671 C CA . ASP B 1 106 ? 20.719 21.484 9.555 1 32.91 106 ASP B CA 1
ATOM 1672 C C . ASP B 1 106 ? 19.438 20.766 9.148 1 32.91 106 ASP B C 1
ATOM 1674 O O . ASP B 1 106 ? 18.797 20.125 9.977 1 32.91 106 ASP B O 1
ATOM 1678 N N . ASP B 1 107 ? 18.812 21.375 8.195 1 33.31 107 ASP B N 1
ATOM 1679 C CA . ASP B 1 107 ? 17.844 20.703 7.34 1 33.31 107 ASP B CA 1
ATOM 1680 C C . ASP B 1 107 ? 18.203 19.25 7.109 1 33.31 107 ASP B C 1
ATOM 1682 O O . ASP B 1 107 ? 19.156 18.953 6.379 1 33.31 107 ASP B O 1
ATOM 1686 N N . ASP B 1 108 ? 18.25 18.5 8.164 1 32.66 108 ASP B N 1
ATOM 1687 C CA . ASP B 1 108 ? 18.375 17.062 7.969 1 32.66 108 ASP B CA 1
ATOM 1688 C C . ASP B 1 108 ? 17.672 16.625 6.688 1 32.66 108 ASP B C 1
ATOM 1690 O O . ASP B 1 108 ? 16.469 16.844 6.52 1 32.66 108 ASP B O 1
ATOM 1694 N N . GLU B 1 109 ? 18.359 16.719 5.629 1 32.47 109 GLU B N 1
ATOM 1695 C CA . GLU B 1 109 ? 18 15.945 4.445 1 32.47 109 GLU B CA 1
ATOM 1696 C C . GLU B 1 109 ? 17.453 14.57 4.832 1 32.47 109 GLU B C 1
ATOM 1698 O O . GLU B 1 109 ? 18.141 13.797 5.508 1 32.47 109 GLU B O 1
ATOM 1703 N N . ILE B 1 110 ? 16.203 14.547 5.254 1 34.22 110 ILE B N 1
ATOM 1704 C CA . ILE B 1 110 ? 15.516 13.266 5.297 1 34.22 110 ILE B CA 1
ATOM 1705 C C . ILE B 1 110 ? 16.172 12.289 4.324 1 34.22 110 ILE B C 1
ATOM 1707 O O . ILE B 1 110 ? 16.234 12.555 3.121 1 34.22 110 ILE B O 1
ATOM 1711 N N . GLU B 1 111 ? 17.203 11.648 4.746 1 31.23 111 GLU B N 1
ATOM 1712 C CA . GLU B 1 111 ? 17.719 10.516 3.98 1 31.23 111 GLU B CA 1
ATOM 1713 C C . GLU B 1 111 ? 16.594 9.711 3.348 1 31.23 111 GLU B C 1
ATOM 1715 O O . GLU B 1 111 ? 15.688 9.242 4.047 1 31.23 111 GLU B O 1
ATOM 1720 N N . ASN B 1 112 ? 16.109 10.117 2.174 1 33.38 112 ASN B N 1
ATOM 1721 C CA . ASN B 1 112 ? 15.305 9.273 1.294 1 33.38 112 ASN B CA 1
ATOM 1722 C C . ASN B 1 112 ? 15.719 7.809 1.392 1 33.38 112 ASN B C 1
ATOM 1724 O O . ASN B 1 112 ? 16.859 7.457 1.062 1 33.38 112 ASN B O 1
ATOM 1728 N N . GLN B 1 113 ? 15.43 7.234 2.541 1 32.03 113 GLN B N 1
ATOM 1729 C CA . GLN B 1 113 ? 15.719 5.805 2.449 1 32.03 113 GLN B CA 1
ATOM 1730 C C . GLN B 1 113 ? 15.297 5.242 1.095 1 32.03 113 GLN B C 1
ATOM 1732 O O . GLN B 1 113 ? 14.148 5.406 0.679 1 32.03 113 GLN B O 1
ATOM 1737 N N . VAL B 1 114 ? 16.125 5.199 0.185 1 32.91 114 VAL B N 1
ATOM 1738 C CA . VAL B 1 114 ? 16.047 4.551 -1.121 1 32.91 114 VAL B CA 1
ATOM 1739 C C . VAL B 1 114 ? 15.398 3.176 -0.98 1 32.91 114 VAL B C 1
ATOM 1741 O O . VAL B 1 114 ? 15.891 2.324 -0.239 1 32.91 114 VAL B O 1
ATOM 1744 N N . VAL B 1 115 ? 14.078 3.066 -0.833 1 37.38 115 VAL B N 1
ATOM 1745 C CA . VAL B 1 115 ? 13.586 1.709 -1.045 1 37.38 115 VAL B CA 1
ATOM 1746 C C . VAL B 1 115 ? 13.945 1.242 -2.453 1 37.38 115 VAL B C 1
ATOM 1748 O O . VAL B 1 115 ? 13.719 1.965 -3.43 1 37.38 115 VAL B O 1
ATOM 1751 N N . PRO B 1 116 ? 14.844 0.268 -2.6 1 32.41 116 PRO B N 1
ATOM 1752 C CA . PRO B 1 116 ? 15.133 -0.257 -3.936 1 32.41 116 PRO B CA 1
ATOM 1753 C C . PRO B 1 116 ? 13.867 -0.563 -4.734 1 32.41 116 PRO B C 1
ATOM 1755 O O . PRO B 1 116 ? 12.875 -1.045 -4.172 1 32.41 116 PRO B O 1
ATOM 1758 N N . TRP B 1 117 ? 13.578 0.327 -5.703 1 36.09 117 TRP B N 1
ATOM 1759 C CA . TRP B 1 117 ? 12.57 -0.155 -6.645 1 36.09 117 TRP B CA 1
ATOM 1760 C C . TRP B 1 117 ? 12.742 -1.647 -6.91 1 36.09 117 TRP B C 1
ATOM 1762 O O . TRP B 1 117 ? 13.859 -2.117 -7.152 1 36.09 117 TRP B O 1
ATOM 1772 N N . LEU B 1 118 ? 12.062 -2.42 -6.242 1 35.41 118 LEU B N 1
ATOM 1773 C CA . LEU B 1 118 ? 12.094 -3.834 -6.598 1 35.41 118 LEU B CA 1
ATOM 1774 C C . LEU B 1 118 ? 12.078 -4.016 -8.109 1 35.41 118 LEU B C 1
ATOM 1776 O O . LEU B 1 118 ? 11.133 -3.6 -8.781 1 35.41 118 LEU B O 1
ATOM 1780 N N . SER B 1 119 ? 13.242 -3.746 -8.758 1 33.22 119 SER B N 1
ATOM 1781 C CA . SER B 1 119 ? 13.383 -4.172 -10.148 1 33.22 119 SER B CA 1
ATOM 1782 C C . SER B 1 119 ? 12.797 -5.562 -10.367 1 33.22 119 SER B C 1
ATOM 1784 O O . SER B 1 119 ? 13.242 -6.531 -9.75 1 33.22 119 SER B O 1
ATOM 1786 N N . LEU B 1 120 ? 11.562 -5.613 -10.688 1 36.22 120 LEU B N 1
ATOM 1787 C CA . LEU B 1 120 ? 11.031 -6.844 -11.266 1 36.22 120 LEU B CA 1
ATOM 1788 C C . LEU B 1 120 ? 11.922 -7.344 -12.398 1 36.22 120 LEU B C 1
ATOM 1790 O O . LEU B 1 120 ? 11.977 -6.73 -13.461 1 36.22 120 LEU B O 1
ATOM 1794 N N . SER B 1 121 ? 13.141 -7.715 -12.125 1 29.98 121 SER B N 1
ATOM 1795 C CA . SER B 1 121 ? 13.867 -8.352 -13.227 1 29.98 121 SER B CA 1
ATOM 1796 C C . SER B 1 121 ? 13.086 -9.531 -13.789 1 29.98 121 SER B C 1
ATOM 1798 O O . SER B 1 121 ? 12.602 -10.383 -13.039 1 29.98 121 SER B O 1
ATOM 1800 N N . PRO B 1 122 ? 12.516 -9.312 -15.023 1 33.44 122 PRO B N 1
ATOM 1801 C CA . PRO B 1 122 ? 12.062 -10.523 -15.711 1 33.44 122 PRO B CA 1
ATOM 1802 C C . PRO B 1 122 ? 13.148 -11.594 -15.805 1 33.44 122 PRO B C 1
ATOM 1804 O O . PRO B 1 122 ? 14.312 -11.273 -16.062 1 33.44 122 PRO B O 1
ATOM 1807 N N . SER B 1 123 ? 13.078 -12.516 -14.961 1 28.89 123 SER B N 1
ATOM 1808 C CA . SER B 1 123 ? 13.922 -13.625 -15.383 1 28.89 123 SER B CA 1
ATOM 1809 C C . SER B 1 123 ? 13.508 -14.141 -16.75 1 28.89 123 SER B C 1
ATOM 1811 O O . SER B 1 123 ? 12.32 -14.125 -17.094 1 28.89 123 SER B O 1
#

pLDDT: mean 75.82, std 26.65, range [28.42, 98.44]

Sequence (246 aa):
MKKLCELCGCVATVMCESDAAMLCWGCDSKVHGANFIVGKHLRVLLCHDCQAPTPWNGSGPNLVATVAFCHNCVHKNRRNNGRRCEKACGSSDGGGTTAPSGCDDDDDEIENQVVPWLSLSPSMKKLCELCGCVATVMCESDAAMLCWGCDSKVHGANFIVGKHLRVLLCHDCQAPTPWNGSGPNLVATVAFCHNCVHKNRRNNGRRCEKACGSSDGGGTTAPSGCDDDDDEIENQVVPWLSLSPS

Nearest PDB structures (foldseek):
  7wsj-assembly2_C  TM=9.123E-01  e=6.437E-04  Arabidopsis thaliana
  7wsj-assembly1_B  TM=6.741E-01  e=1.005E-04  Arabidopsis thaliana
  7vsp-assembly2_B  TM=6.927E-01  e=8.393E-04  Arabidopsis thaliana
  6imq-assembly1_B  TM=8.992E-01  e=5.129E-02  Homo sapiens
  7wsj-assembly2_C  TM=9.125E-01  e=7.262E-04  Arabidopsis thaliana

Organism: Cucumis sativus (NCBI:txid3659)

Secondary structure (DSSP, 8-state):
---B-TTT-SBP-EEETTTTEEE-HHHHHHHHTS-TTGGGS-EEEEPTTT-PEEEEEE-SSSPPP-B---HHHHHHHHHHHHHHHHHHHH---------------------EEEEE-------/---B-TTT-SBP-EEETTTTEEE-HHHHHHHHTS-TTGGGS-EEEEBTTT-PEEEEEE-SS-PPP-BB--HHHHHHHHHHHHHHHHHHHHT--------------------EEEEE-------

Solvent-accessible surface area (backbone atoms only — not comparable to full-atom values): 14160 Å² total; per-residue (Å²): 135,82,61,49,11,77,84,80,60,47,66,37,45,33,34,28,70,87,75,68,43,41,26,21,69,63,56,40,29,56,61,19,46,67,42,78,71,54,9,61,46,53,31,33,36,23,12,72,84,80,53,48,79,40,64,38,32,31,51,45,35,68,72,58,82,61,52,37,49,39,69,69,56,50,52,52,50,51,51,54,52,52,48,49,52,45,61,69,62,47,74,72,74,75,80,78,89,76,73,84,72,69,76,66,78,62,76,70,67,64,64,37,45,32,49,47,60,77,73,72,67,82,123,136,82,62,48,11,77,83,79,62,46,67,38,44,32,34,28,70,87,76,70,43,41,25,22,68,62,56,41,31,56,61,19,45,67,42,79,72,55,9,61,44,52,29,34,37,23,12,72,85,78,53,48,78,42,64,38,31,31,52,45,34,69,72,58,81,60,52,36,48,40,71,68,56,51,52,53,52,50,53,55,54,52,49,51,52,48,63,67,62,49,72,70,74,74,82,76,86,76,74,79,71,70,74,67,78,62,78,71,69,67,65,37,45,32,50,46,59,78,72,71,68,80,123

InterPro domains:
  IPR000315 B-box-type zinc finger [SM00336] (1-46)